Protein AF-A0A7R9ZQ98-F1 (afdb_monomer)

pLDDT: mean 91.91, std 7.39, range [58.75, 98.75]

InterPro domains:
  IPR002569 Peptide methionine sulphoxide reductase MsrA domain [PF01625] (1-122)
  IPR036509 Peptide methionine sulphoxide reductase MsrA superfamily [G3DSA:3.30.1060.10] (1-130)
  IPR036509 Peptide methionine sulphoxide reductase MsrA superfamily [SSF55068] (1-125)
  IPR050162 Methionine Sulfoxide Reductase A [PTHR42799] (1-124)

Structure (mmCIF, N/CA/C/O backbone):
data_AF-A0A7R9ZQ98-F1
#
_entry.id   AF-A0A7R9ZQ98-F1
#
loop_
_atom_site.group_PDB
_atom_site.id
_atom_site.type_symbol
_atom_site.label_atom_id
_atom_site.label_alt_id
_atom_site.label_comp_id
_atom_site.label_asym_id
_atom_site.label_entity_id
_atom_site.label_seq_id
_atom_site.pdbx_PDB_ins_code
_atom_site.Cartn_x
_atom_site.Cartn_y
_atom_site.Cartn_z
_atom_site.occupancy
_atom_site.B_iso_or_equiv
_atom_site.auth_seq_id
_atom_site.auth_comp_id
_atom_site.auth_asym_id
_atom_site.auth_atom_id
_atom_site.pdbx_PDB_model_num
ATOM 1 N N . THR A 1 1 ? 6.206 14.161 -17.512 1.00 85.94 1 THR A N 1
ATOM 2 C CA . THR A 1 1 ? 4.791 13.753 -17.605 1.00 85.94 1 THR A CA 1
ATOM 3 C C . THR A 1 1 ? 4.059 13.856 -16.265 1.00 85.94 1 THR A C 1
ATOM 5 O O . THR A 1 1 ? 2.845 13.915 -16.283 1.00 85.94 1 THR A O 1
ATOM 8 N N . GLY A 1 2 ? 4.747 13.909 -15.109 1.00 88.00 2 GLY A N 1
ATOM 9 C CA . GLY A 1 2 ? 4.092 14.036 -13.789 1.00 88.00 2 GLY A CA 1
ATOM 10 C C . GLY A 1 2 ? 3.587 12.711 -13.193 1.00 88.00 2 GLY A C 1
ATOM 11 O O . GLY A 1 2 ? 3.022 12.697 -12.100 1.00 88.00 2 GLY A O 1
ATOM 12 N N . HIS A 1 3 ? 3.823 11.592 -13.886 1.00 91.50 3 HIS A N 1
ATOM 13 C CA . HIS A 1 3 ? 3.439 10.255 -13.431 1.00 91.50 3 HIS A CA 1
ATOM 14 C C . HIS A 1 3 ? 4.252 9.821 -12.211 1.00 91.50 3 HIS A C 1
ATOM 16 O O . HIS A 1 3 ? 5.366 10.303 -12.004 1.00 91.50 3 HIS A O 1
ATOM 22 N N . THR A 1 4 ? 3.676 8.894 -11.449 1.00 94.06 4 THR A N 1
ATOM 23 C CA . THR A 1 4 ? 4.331 8.108 -10.397 1.00 94.06 4 THR A CA 1
ATOM 24 C C . THR A 1 4 ? 4.769 6.768 -10.974 1.00 94.06 4 THR A C 1
ATOM 26 O O . THR A 1 4 ? 4.001 6.145 -11.709 1.00 94.06 4 THR A O 1
ATOM 29 N N . GLU A 1 5 ? 5.962 6.293 -10.626 1.00 95.19 5 GLU A N 1
ATOM 30 C CA . GLU A 1 5 ? 6.320 4.887 -10.797 1.00 95.19 5 GLU A CA 1
ATOM 31 C C . GLU A 1 5 ? 5.446 4.044 -9.867 1.00 95.19 5 GLU A C 1
ATOM 33 O O . GLU A 1 5 ? 5.554 4.116 -8.646 1.00 95.19 5 GLU A O 1
ATOM 38 N N . GLY A 1 6 ? 4.529 3.276 -10.449 1.00 93.31 6 GLY A N 1
ATOM 39 C CA . GLY A 1 6 ? 3.604 2.437 -9.699 1.00 93.31 6 GLY A CA 1
ATOM 40 C C . GLY A 1 6 ? 3.861 0.951 -9.906 1.00 93.31 6 GLY A C 1
ATOM 41 O O . GLY A 1 6 ? 4.572 0.535 -10.822 1.00 93.31 6 GLY A O 1
ATOM 42 N N . VAL A 1 7 ? 3.189 0.139 -9.092 1.00 93.94 7 VAL A N 1
ATOM 43 C CA . VAL A 1 7 ? 3.022 -1.302 -9.310 1.00 93.94 7 VAL A CA 1
ATOM 44 C C . VAL A 1 7 ? 1.529 -1.595 -9.372 1.00 93.94 7 VAL A C 1
ATOM 46 O O . VAL A 1 7 ? 0.782 -1.244 -8.461 1.00 93.94 7 VAL A O 1
ATOM 49 N N . ARG A 1 8 ? 1.079 -2.259 -10.442 1.00 93.62 8 ARG A N 1
ATOM 50 C CA . ARG A 1 8 ? -0.307 -2.718 -10.550 1.00 93.62 8 ARG A CA 1
ATOM 51 C C . ARG A 1 8 ? -0.445 -4.091 -9.906 1.00 93.62 8 ARG A C 1
ATOM 53 O O . ARG A 1 8 ? 0.007 -5.085 -10.470 1.00 93.62 8 ARG A O 1
ATOM 60 N N . VAL A 1 9 ? -1.104 -4.139 -8.753 1.00 93.81 9 VAL A N 1
ATOM 61 C CA . VAL A 1 9 ? -1.367 -5.381 -8.018 1.00 93.81 9 VAL A CA 1
ATOM 62 C C . VAL A 1 9 ? -2.679 -5.997 -8.498 1.00 93.81 9 VAL A C 1
ATOM 64 O O . VAL A 1 9 ? -3.742 -5.391 -8.379 1.00 93.81 9 VAL A O 1
ATOM 67 N N . VAL A 1 10 ? -2.600 -7.210 -9.043 1.00 93.31 10 VAL A N 1
ATOM 68 C CA . VAL A 1 10 ? -3.760 -8.038 -9.401 1.00 93.31 10 VAL A CA 1
ATOM 69 C C . VAL A 1 10 ? -3.784 -9.216 -8.439 1.00 93.31 10 VAL A C 1
ATOM 71 O O . VAL A 1 10 ? -2.773 -9.898 -8.288 1.00 93.31 10 VAL A O 1
ATOM 74 N N . TYR A 1 11 ? -4.912 -9.436 -7.772 1.00 94.25 11 TYR A N 1
ATOM 75 C CA . TYR A 1 11 ? -5.028 -10.422 -6.702 1.00 94.25 11 TYR A CA 1
ATOM 76 C C . TYR A 1 11 ? -6.399 -11.102 -6.712 1.00 94.25 11 TYR A C 1
ATOM 78 O O . TYR A 1 11 ? -7.360 -10.588 -7.284 1.00 94.25 11 TYR A O 1
ATOM 86 N N . ASP A 1 12 ? -6.463 -12.271 -6.076 1.00 94.25 12 ASP A N 1
ATOM 87 C CA . ASP A 1 12 ? -7.692 -13.024 -5.836 1.00 94.25 12 ASP A CA 1
ATOM 88 C C . ASP A 1 12 ? -8.216 -12.683 -4.427 1.00 94.25 12 ASP A C 1
ATOM 90 O O . ASP A 1 12 ? -7.572 -13.067 -3.443 1.00 94.25 12 ASP A O 1
ATOM 94 N N . PRO A 1 13 ? -9.356 -11.977 -4.299 1.00 92.69 13 PRO A N 1
ATOM 95 C CA . PRO A 1 13 ? -9.883 -11.550 -3.004 1.00 92.69 13 PRO A CA 1
ATOM 96 C C . PRO A 1 13 ? -10.330 -12.715 -2.110 1.00 92.69 13 PRO A C 1
ATOM 98 O O . PRO A 1 13 ? -10.544 -12.503 -0.922 1.00 92.69 13 PRO A O 1
ATOM 101 N N . SER A 1 14 ? -10.458 -13.937 -2.644 1.00 91.31 14 SER A N 1
ATOM 102 C CA . SER A 1 14 ? -10.717 -15.135 -1.833 1.00 91.31 14 SER A CA 1
ATOM 103 C C . SER A 1 14 ? -9.471 -15.672 -1.117 1.00 91.31 14 SER A C 1
ATOM 105 O O . SER A 1 14 ? -9.595 -16.503 -0.221 1.00 91.31 14 SER A O 1
ATOM 107 N N . LYS A 1 15 ? -8.276 -15.208 -1.507 1.00 92.56 15 LYS A N 1
ATOM 108 C CA . LYS A 1 15 ? -6.982 -15.661 -0.966 1.00 92.56 15 LYS A CA 1
ATOM 109 C C . LYS A 1 15 ? -6.203 -14.567 -0.251 1.00 92.56 15 LYS A C 1
ATOM 111 O O . LYS A 1 15 ? -5.441 -14.875 0.657 1.00 92.56 15 LYS A O 1
ATOM 116 N N . VAL A 1 16 ? -6.329 -13.329 -0.725 1.00 95.31 16 VAL A N 1
ATOM 117 C CA . VAL A 1 16 ? -5.638 -12.159 -0.181 1.00 95.31 16 VAL A CA 1
ATOM 118 C C . VAL A 1 16 ? -6.648 -11.032 -0.051 1.00 95.31 16 VAL A C 1
ATOM 120 O O . VAL A 1 16 ? -7.215 -10.582 -1.048 1.00 95.31 16 VAL A O 1
ATOM 123 N N . ALA A 1 17 ? -6.864 -10.544 1.165 1.00 97.19 17 ALA A N 1
ATOM 124 C CA . ALA A 1 17 ? -7.754 -9.425 1.397 1.00 97.19 17 ALA A CA 1
ATOM 125 C C . ALA A 1 17 ? -7.096 -8.118 0.951 1.00 97.19 17 ALA A C 1
ATOM 127 O O . ALA A 1 17 ? -5.881 -7.930 1.027 1.00 97.19 17 ALA A O 1
ATOM 128 N N . PHE A 1 18 ? -7.918 -7.138 0.578 1.00 97.94 18 PHE A N 1
ATOM 129 C CA . PHE A 1 18 ? -7.422 -5.786 0.309 1.00 97.94 18 PHE A CA 1
ATOM 130 C C . PHE A 1 18 ? -6.663 -5.193 1.512 1.00 97.94 18 PHE A C 1
ATOM 132 O O . PHE A 1 18 ? -5.711 -4.439 1.346 1.00 97.94 18 PHE A O 1
ATOM 139 N N . THR A 1 19 ? -7.048 -5.562 2.732 1.00 98.19 19 THR A N 1
ATOM 140 C CA . THR A 1 19 ? -6.411 -5.108 3.974 1.00 98.19 19 THR A CA 1
ATOM 141 C C . THR A 1 19 ? -5.040 -5.741 4.216 1.00 98.19 19 THR A C 1
ATOM 143 O O . THR A 1 19 ? -4.172 -5.073 4.776 1.00 98.19 19 THR A O 1
ATOM 146 N N . ASP A 1 20 ? -4.793 -6.953 3.707 1.00 97.81 20 ASP A N 1
ATOM 147 C CA . ASP A 1 20 ? -3.451 -7.545 3.660 1.00 97.81 20 ASP A CA 1
ATOM 148 C C . ASP A 1 20 ? -2.532 -6.725 2.735 1.00 97.81 20 ASP A C 1
ATOM 150 O O . ASP A 1 20 ? -1.388 -6.429 3.080 1.00 97.81 20 ASP A O 1
ATOM 154 N N . ILE A 1 21 ? -3.054 -6.270 1.588 1.00 97.62 21 ILE A N 1
ATOM 155 C CA . ILE A 1 21 ? -2.321 -5.390 0.661 1.00 97.62 21 ILE A CA 1
ATOM 156 C C . ILE A 1 21 ? -2.021 -4.038 1.316 1.00 97.62 21 ILE A C 1
ATOM 158 O O . ILE A 1 21 ? -0.908 -3.534 1.177 1.00 97.62 21 ILE A O 1
ATOM 162 N N . LEU A 1 22 ? -2.976 -3.458 2.053 1.00 98.38 22 LEU A N 1
ATOM 163 C CA . LEU A 1 22 ? -2.754 -2.210 2.792 1.00 98.38 22 LEU A CA 1
ATOM 164 C C . LEU A 1 22 ? -1.645 -2.360 3.829 1.00 98.38 22 LEU A C 1
ATOM 166 O O . LEU A 1 22 ? -0.773 -1.498 3.907 1.00 98.38 22 LEU A O 1
ATOM 170 N N . ARG A 1 23 ? -1.644 -3.457 4.593 1.00 97.75 23 ARG A N 1
ATOM 171 C CA . ARG A 1 23 ? -0.573 -3.740 5.550 1.00 97.75 23 ARG A CA 1
ATOM 172 C C . ARG A 1 23 ? 0.783 -3.782 4.855 1.00 97.75 23 ARG A C 1
ATOM 174 O O . ARG A 1 23 ? 1.696 -3.077 5.268 1.00 97.75 23 ARG A O 1
ATOM 181 N N . TRP A 1 24 ? 0.895 -4.541 3.767 1.00 95.81 24 TRP A N 1
ATOM 182 C CA . TRP A 1 24 ? 2.143 -4.607 3.013 1.00 95.81 24 TRP A CA 1
ATOM 183 C C . TRP A 1 24 ? 2.571 -3.233 2.497 1.00 95.81 24 TRP A C 1
ATOM 185 O O . TRP A 1 24 ? 3.728 -2.856 2.652 1.00 95.81 24 TRP A O 1
ATOM 195 N N . PHE A 1 25 ? 1.642 -2.472 1.916 1.00 97.12 25 PHE A N 1
ATOM 196 C CA . PHE A 1 25 ? 1.907 -1.133 1.401 1.00 97.12 25 PHE A CA 1
ATOM 197 C C . PHE A 1 25 ? 2.475 -0.213 2.483 1.00 97.12 25 PHE A C 1
ATOM 199 O O . PHE A 1 25 ? 3.517 0.384 2.264 1.00 97.12 25 PHE A O 1
ATOM 206 N N . TRP A 1 26 ? 1.846 -0.116 3.655 1.00 97.19 26 TRP A N 1
ATOM 207 C CA . TRP A 1 26 ? 2.314 0.793 4.706 1.00 97.19 26 TRP A CA 1
ATOM 208 C C . TRP A 1 26 ? 3.667 0.385 5.301 1.00 97.19 26 TRP A C 1
ATOM 210 O O . TRP A 1 26 ? 4.485 1.250 5.618 1.00 97.19 26 TRP A O 1
ATOM 220 N N . 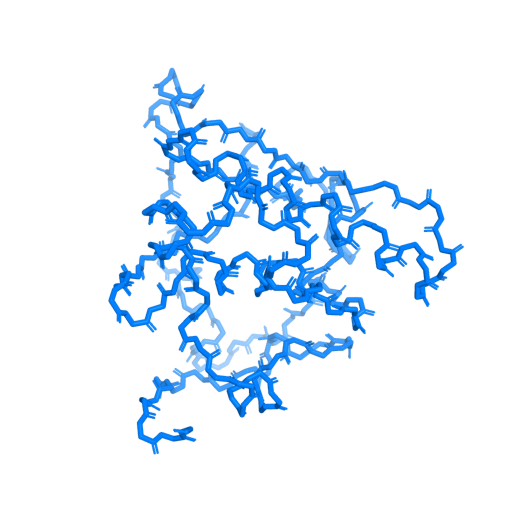GLU A 1 27 ? 3.913 -0.918 5.441 1.00 95.50 27 GLU A N 1
ATOM 221 C CA . GLU A 1 27 ? 5.131 -1.448 6.062 1.00 95.50 27 GLU A CA 1
ATOM 222 C C . GLU A 1 27 ? 6.335 -1.467 5.098 1.00 95.50 27 GLU A C 1
ATOM 224 O O . GLU A 1 27 ? 7.483 -1.465 5.546 1.00 95.50 27 GLU A O 1
ATOM 229 N N . ALA A 1 28 ? 6.103 -1.465 3.779 1.00 94.19 28 ALA A N 1
ATOM 230 C CA . ALA A 1 28 ? 7.144 -1.672 2.769 1.00 94.19 28 ALA A CA 1
ATOM 231 C C . ALA A 1 28 ? 7.994 -0.438 2.433 1.00 94.19 28 ALA A C 1
ATOM 233 O O . ALA A 1 28 ? 9.044 -0.606 1.806 1.00 94.19 28 ALA A O 1
ATOM 234 N N . HIS A 1 29 ? 7.598 0.776 2.828 1.00 94.25 29 HIS A N 1
ATOM 235 C CA . HIS A 1 29 ? 8.359 1.992 2.511 1.00 94.25 29 HIS A CA 1
ATOM 236 C C . HIS A 1 29 ? 8.300 3.093 3.584 1.00 94.25 29 HIS A C 1
ATOM 238 O O . HIS A 1 29 ? 7.741 2.883 4.661 1.00 94.25 29 HIS A O 1
ATOM 244 N N . ASP A 1 30 ? 8.901 4.266 3.323 1.00 94.25 30 ASP A N 1
ATOM 245 C CA . ASP A 1 30 ? 8.696 5.486 4.121 1.00 94.25 30 ASP A CA 1
ATOM 246 C C . ASP A 1 30 ? 7.558 6.342 3.523 1.00 94.25 30 ASP A C 1
ATOM 248 O O . ASP A 1 30 ? 7.797 7.161 2.624 1.00 94.25 30 ASP A O 1
ATOM 252 N N . PRO A 1 31 ? 6.314 6.241 4.026 1.00 95.75 31 PRO A N 1
ATOM 253 C CA . PRO A 1 31 ? 5.185 6.991 3.476 1.00 95.75 31 PRO A CA 1
ATOM 254 C C . PRO A 1 31 ? 5.214 8.497 3.807 1.00 95.75 31 PRO A C 1
ATOM 256 O O . PRO A 1 31 ? 4.324 9.236 3.371 1.00 95.75 31 PRO A O 1
ATOM 259 N N . THR A 1 32 ? 6.220 8.970 4.552 1.00 94.94 32 THR A N 1
ATOM 260 C CA . THR A 1 32 ? 6.409 10.377 4.950 1.00 94.94 32 THR A CA 1
ATOM 261 C C . THR A 1 32 ? 7.456 11.116 4.104 1.00 94.94 32 THR A C 1
ATOM 263 O O . THR A 1 32 ? 7.706 12.303 4.313 1.00 94.94 32 THR A O 1
ATOM 266 N N . SER A 1 33 ? 8.088 10.437 3.136 1.00 92.75 33 SER A N 1
ATOM 267 C CA . SER A 1 33 ? 9.204 10.989 2.346 1.00 92.75 33 SER A CA 1
ATOM 268 C C . SER A 1 33 ? 8.805 11.976 1.229 1.00 92.75 33 SER A C 1
ATOM 270 O O . SER A 1 33 ? 9.673 12.453 0.489 1.00 92.75 33 SER A O 1
ATOM 272 N N . GLY A 1 34 ? 7.525 12.353 1.123 1.00 93.12 34 GLY A N 1
ATOM 273 C CA . GLY A 1 34 ? 7.033 13.334 0.156 1.00 93.12 34 GLY A CA 1
ATOM 274 C C . GLY A 1 34 ? 7.235 12.883 -1.291 1.00 93.12 34 GLY A C 1
ATOM 275 O O . GLY A 1 34 ? 6.820 11.794 -1.682 1.00 93.12 34 GLY A O 1
ATOM 276 N N . MET A 1 35 ? 7.890 13.729 -2.090 1.00 94.25 35 MET A N 1
ATOM 277 C CA . MET A 1 35 ? 8.229 13.459 -3.495 1.00 94.25 35 MET A CA 1
ATOM 278 C C . MET A 1 35 ? 9.551 12.680 -3.606 1.00 94.25 35 MET A C 1
ATOM 280 O O . MET A 1 35 ? 10.513 13.144 -4.228 1.00 94.25 35 MET A O 1
ATOM 284 N N . GLY A 1 36 ? 9.639 11.537 -2.927 1.00 94.00 36 GLY A N 1
ATOM 285 C CA . GLY A 1 36 ? 10.842 10.712 -2.915 1.00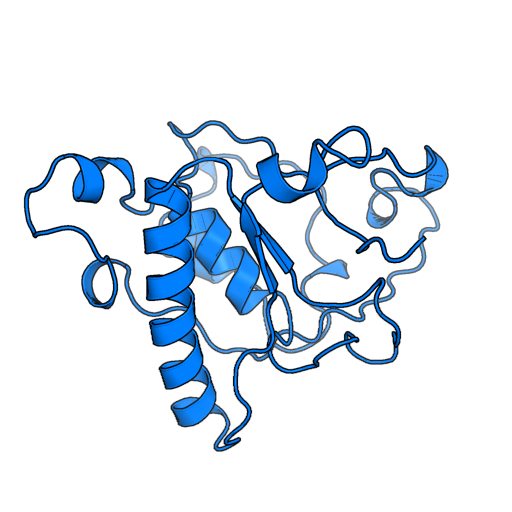 94.00 36 GLY A CA 1
ATOM 286 C C . GLY A 1 36 ? 10.744 9.459 -2.053 1.00 94.00 36 GLY A C 1
ATOM 287 O O . GLY A 1 36 ? 9.882 9.359 -1.182 1.00 94.00 36 GLY A O 1
ATOM 288 N N . GLN A 1 37 ? 11.687 8.545 -2.273 1.00 93.00 37 GLN A N 1
ATOM 289 C CA . GLN A 1 37 ? 11.948 7.357 -1.458 1.00 93.00 37 GLN A CA 1
ATOM 290 C C . GLN A 1 37 ? 13.464 7.154 -1.361 1.00 93.00 37 GLN A C 1
ATOM 292 O O . GLN A 1 37 ? 14.157 7.047 -2.372 1.00 93.00 37 GLN A O 1
ATOM 297 N N . GLY A 1 38 ? 14.016 7.164 -0.145 1.00 90.62 38 GLY A N 1
ATOM 298 C CA . GLY A 1 38 ? 15.463 7.054 0.059 1.00 90.62 38 GLY A CA 1
ATOM 299 C C . GLY A 1 38 ? 16.265 8.118 -0.709 1.00 90.62 38 GLY A C 1
ATOM 300 O O . GLY A 1 38 ? 16.110 9.322 -0.475 1.00 90.62 38 GLY A O 1
ATOM 301 N N . ASN A 1 39 ? 17.143 7.673 -1.612 1.00 91.81 39 ASN A N 1
ATOM 302 C CA . ASN A 1 39 ? 17.948 8.556 -2.466 1.00 91.81 39 ASN A CA 1
ATOM 303 C C . ASN A 1 39 ? 17.219 8.993 -3.746 1.00 91.81 39 ASN A C 1
ATOM 305 O O . ASN A 1 39 ? 17.688 9.905 -4.426 1.00 91.81 39 ASN A O 1
ATOM 309 N N . ASP A 1 40 ? 16.075 8.388 -4.060 1.00 93.00 40 ASP A N 1
ATOM 310 C CA . ASP A 1 40 ? 15.307 8.688 -5.261 1.00 93.00 40 ASP A CA 1
ATOM 311 C C . ASP A 1 40 ? 14.396 9.890 -4.984 1.00 93.00 40 ASP A C 1
ATOM 313 O O . ASP A 1 40 ? 13.599 9.892 -4.041 1.00 93.00 40 ASP A O 1
ATOM 317 N N . ARG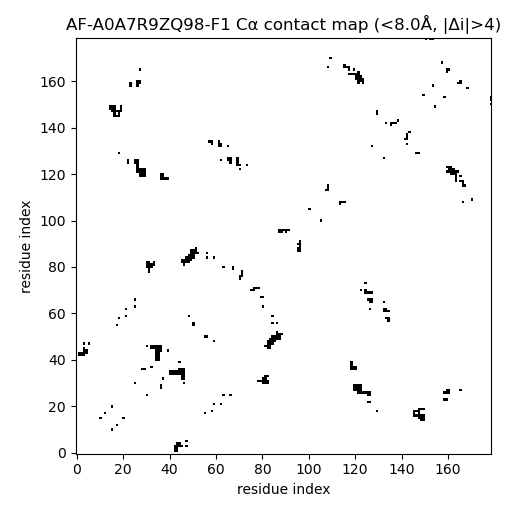 A 1 41 ? 14.546 10.958 -5.777 1.00 94.88 41 ARG A N 1
ATOM 318 C CA . ARG A 1 41 ? 13.853 12.243 -5.583 1.00 94.88 41 ARG A CA 1
ATOM 319 C C . ARG A 1 41 ? 13.163 12.693 -6.863 1.00 94.88 41 ARG A C 1
ATOM 321 O O . ARG A 1 41 ? 13.738 12.611 -7.946 1.00 94.88 41 ARG A O 1
ATOM 328 N N . GLY A 1 42 ? 11.935 13.179 -6.722 1.00 95.06 42 GLY A N 1
ATOM 329 C CA . GLY A 1 42 ? 11.087 13.618 -7.825 1.00 95.06 42 GLY A CA 1
ATOM 330 C C . GLY A 1 42 ? 9.654 13.109 -7.695 1.00 95.06 42 GLY A C 1
ATOM 331 O O . GLY A 1 42 ? 9.366 12.175 -6.947 1.00 95.06 42 GLY A O 1
ATOM 332 N N . THR A 1 43 ? 8.740 13.725 -8.446 1.00 93.81 43 THR A N 1
ATOM 333 C CA . THR A 1 43 ? 7.308 13.380 -8.432 1.00 93.81 43 THR A CA 1
ATOM 334 C C . THR A 1 43 ? 7.045 11.925 -8.806 1.00 93.81 43 THR A C 1
ATOM 336 O O . THR A 1 43 ? 6.037 11.368 -8.385 1.00 93.81 43 THR A O 1
ATOM 339 N N . GLN A 1 44 ? 7.943 11.308 -9.575 1.00 94.94 44 GLN A N 1
ATOM 340 C CA . GLN A 1 44 ? 7.857 9.909 -9.979 1.00 94.94 44 GLN A CA 1
ATOM 341 C C . GLN A 1 44 ? 8.068 8.916 -8.831 1.00 94.94 44 GLN A C 1
ATOM 343 O O . GLN A 1 44 ? 7.657 7.773 -8.954 1.00 94.94 44 GLN A O 1
ATOM 348 N N . TYR A 1 45 ? 8.621 9.354 -7.699 1.00 95.81 45 TYR A N 1
ATOM 349 C CA . TYR A 1 45 ? 8.895 8.502 -6.536 1.00 95.81 45 TYR A CA 1
ATOM 350 C C . TYR A 1 45 ? 8.024 8.851 -5.325 1.00 95.81 45 TYR A C 1
ATOM 352 O O . TYR A 1 45 ? 8.367 8.524 -4.190 1.00 95.81 45 TYR A O 1
ATOM 360 N N . ARG A 1 46 ? 6.919 9.574 -5.531 1.00 96.06 46 ARG A N 1
ATOM 361 C CA . ARG A 1 46 ? 5.980 9.856 -4.443 1.00 96.06 46 ARG A CA 1
ATOM 362 C C . ARG A 1 46 ? 5.274 8.577 -4.005 1.00 96.06 46 ARG A C 1
ATOM 364 O O . ARG A 1 46 ? 4.951 7.728 -4.829 1.00 96.06 46 ARG A O 1
ATOM 371 N N . SER A 1 47 ? 4.986 8.471 -2.713 1.00 96.88 47 SER A N 1
ATOM 372 C CA . SER A 1 47 ? 4.080 7.432 -2.226 1.00 96.88 47 SER A CA 1
ATOM 373 C C . SER A 1 47 ? 2.665 7.712 -2.742 1.00 96.88 47 SER A C 1
ATOM 375 O O . SER A 1 47 ? 2.167 8.827 -2.574 1.00 96.88 47 SER A O 1
ATOM 377 N N . GLY A 1 48 ? 2.013 6.718 -3.344 1.00 96.12 48 GLY A N 1
ATOM 378 C CA . GLY A 1 48 ? 0.661 6.854 -3.885 1.00 96.12 48 GLY A CA 1
ATOM 379 C C . GLY A 1 48 ? -0.135 5.555 -3.801 1.00 96.12 48 GLY A C 1
ATOM 380 O O . GLY A 1 48 ? 0.413 4.474 -4.014 1.00 96.12 48 GLY A O 1
ATOM 381 N N . PHE A 1 49 ? -1.428 5.668 -3.499 1.00 97.25 49 PHE A N 1
ATOM 382 C CA . PHE A 1 49 ? -2.387 4.568 -3.502 1.00 97.25 49 PHE A CA 1
ATOM 383 C C . PHE A 1 49 ? -3.663 5.000 -4.231 1.00 97.25 49 PHE A C 1
ATOM 385 O O . PHE A 1 49 ? -4.394 5.880 -3.775 1.00 97.25 49 PHE A O 1
ATOM 392 N N . TYR A 1 50 ? -3.946 4.352 -5.359 1.00 96.12 50 TYR A N 1
ATOM 393 C CA . TYR A 1 50 ? -5.039 4.726 -6.254 1.00 96.12 50 TYR A CA 1
ATOM 394 C C . TYR A 1 50 ? -6.185 3.718 -6.164 1.00 96.12 50 TYR A C 1
ATOM 396 O O . TYR A 1 50 ? -5.975 2.524 -6.383 1.00 96.12 50 TYR A O 1
ATOM 404 N N . HIS A 1 51 ? -7.386 4.181 -5.818 1.00 95.62 51 HIS A N 1
ATOM 405 C CA . HIS A 1 51 ? -8.526 3.311 -5.508 1.00 95.62 51 HIS A CA 1
ATOM 406 C C . HIS A 1 51 ? -9.591 3.305 -6.606 1.00 95.62 51 HIS A C 1
ATOM 408 O O . HIS A 1 51 ? -9.758 4.275 -7.334 1.00 95.62 51 HIS A O 1
ATOM 414 N N . PHE A 1 52 ? -10.353 2.216 -6.696 1.00 94.88 52 PHE A N 1
ATOM 415 C CA . PHE A 1 52 ? -11.374 2.021 -7.735 1.00 94.88 52 PHE A CA 1
ATOM 416 C C . PHE A 1 52 ? -12.808 2.225 -7.237 1.00 94.88 52 PHE A C 1
ATOM 418 O O . PHE A 1 52 ? -13.738 2.294 -8.036 1.00 94.88 52 PHE A O 1
ATOM 425 N N . ASN A 1 53 ? -13.017 2.276 -5.921 1.00 96.31 53 ASN A N 1
ATOM 426 C CA . ASN A 1 53 ? -14.332 2.481 -5.320 1.00 96.31 53 ASN A CA 1
ATOM 427 C C . ASN A 1 53 ? -14.218 3.133 -3.932 1.00 96.31 53 ASN A C 1
ATOM 429 O O . ASN A 1 53 ? -13.119 3.308 -3.399 1.00 96.31 53 ASN A O 1
ATOM 433 N N . SER A 1 54 ? -15.365 3.493 -3.355 1.00 97.56 54 SER A N 1
ATOM 434 C CA . SER A 1 54 ? -15.456 4.177 -2.060 1.00 97.56 54 SER A CA 1
ATOM 435 C C . SER A 1 54 ? -15.192 3.269 -0.852 1.00 97.56 54 SER A C 1
ATOM 437 O O . SER A 1 54 ? -14.833 3.760 0.217 1.00 97.56 54 SER A O 1
ATOM 439 N N . GLU A 1 55 ? -15.345 1.946 -0.986 1.00 97.75 55 GLU A N 1
ATOM 440 C CA . GLU A 1 55 ? -14.992 0.994 0.077 1.00 97.75 55 GLU A CA 1
ATOM 441 C C . GLU A 1 55 ? -13.476 0.991 0.301 1.00 97.75 55 GLU A C 1
ATOM 443 O O . GLU A 1 55 ? -13.008 1.116 1.434 1.00 97.75 55 GLU A O 1
ATOM 448 N N . GLN A 1 56 ? -12.709 0.924 -0.792 1.00 97.88 56 GLN A N 1
ATOM 449 C CA . GLN A 1 56 ? -11.251 1.010 -0.769 1.00 97.88 56 GLN A CA 1
ATOM 450 C C . GLN A 1 56 ? -10.779 2.351 -0.218 1.00 97.88 56 GLN A C 1
ATOM 452 O O . GLN A 1 56 ? -9.904 2.367 0.641 1.00 97.88 56 GLN A O 1
ATOM 457 N N . GLU A 1 57 ? -11.382 3.460 -0.653 1.00 98.44 57 GLU A N 1
ATOM 458 C CA . GLU A 1 57 ? -11.057 4.796 -0.143 1.00 98.44 57 GLU A CA 1
ATOM 459 C C . GLU A 1 57 ? -11.146 4.854 1.388 1.00 98.44 57 GLU A C 1
ATOM 461 O O . GLU A 1 57 ? -10.181 5.231 2.055 1.00 98.44 57 GLU A O 1
ATOM 466 N N . LYS A 1 58 ? -12.270 4.404 1.962 1.00 98.62 58 LYS A N 1
ATOM 467 C CA . LYS A 1 58 ? -12.477 4.383 3.418 1.00 98.62 58 LYS A CA 1
ATOM 468 C C . LYS A 1 58 ? -11.418 3.548 4.136 1.00 98.62 58 LYS A C 1
ATOM 470 O O . LYS A 1 58 ? -10.903 3.979 5.165 1.00 98.62 58 LYS A O 1
ATOM 475 N N . LEU A 1 59 ? -11.076 2.376 3.601 1.00 98.75 59 LEU A N 1
ATOM 476 C CA . LEU A 1 59 ? -10.051 1.499 4.177 1.00 98.75 59 LEU A CA 1
ATOM 477 C C . LEU A 1 59 ? -8.646 2.109 4.093 1.00 98.75 59 LEU A C 1
ATOM 479 O O . LEU A 1 59 ? -7.895 2.034 5.067 1.00 98.75 59 LEU A O 1
ATOM 483 N N . ILE A 1 60 ? -8.285 2.737 2.970 1.00 98.75 60 ILE A N 1
ATOM 484 C CA . ILE A 1 60 ? -6.985 3.405 2.806 1.00 98.75 60 ILE A CA 1
ATOM 485 C C . ILE A 1 60 ? -6.875 4.566 3.797 1.00 98.75 60 ILE A C 1
ATOM 487 O O . ILE A 1 60 ? -5.874 4.675 4.498 1.00 98.75 60 ILE A O 1
ATOM 491 N N . GLN A 1 61 ? -7.911 5.401 3.916 1.00 98.75 61 GLN A N 1
ATOM 492 C CA .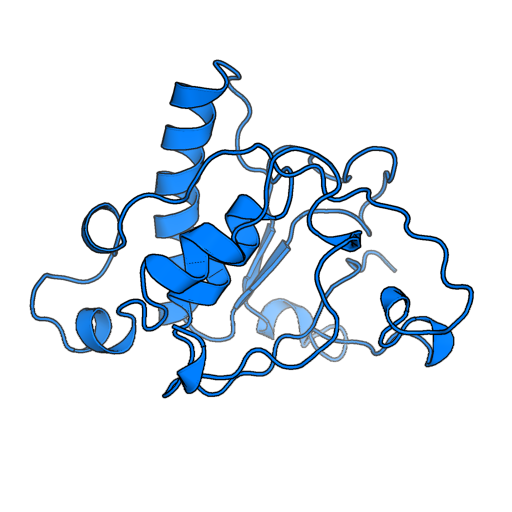 GLN A 1 61 ? -7.907 6.533 4.847 1.00 98.75 61 GLN A CA 1
ATOM 493 C C . GLN A 1 61 ? -7.824 6.075 6.309 1.00 98.75 61 GLN A C 1
ATOM 495 O O . GLN A 1 61 ? -7.032 6.615 7.082 1.00 98.75 61 GLN A O 1
ATOM 500 N N . ALA A 1 62 ? -8.595 5.055 6.691 1.00 98.75 62 ALA A N 1
ATOM 501 C CA . ALA A 1 62 ? -8.589 4.536 8.055 1.00 98.75 62 ALA A CA 1
ATOM 502 C C . ALA A 1 62 ? -7.250 3.868 8.420 1.00 98.75 62 ALA A C 1
ATOM 504 O O . ALA A 1 62 ? -6.677 4.159 9.471 1.00 98.75 62 ALA A O 1
ATOM 505 N N . SER A 1 63 ? -6.701 3.038 7.526 1.00 98.75 63 SER A N 1
ATOM 506 C CA . SER A 1 63 ? -5.389 2.408 7.731 1.00 98.75 63 SER A CA 1
ATOM 507 C C . SER A 1 63 ? -4.245 3.424 7.729 1.00 98.75 63 SER A C 1
ATOM 509 O O . SER A 1 63 ? -3.347 3.303 8.558 1.00 98.75 63 SER A O 1
ATOM 511 N N . LYS A 1 64 ? -4.306 4.476 6.897 1.00 98.62 64 LYS A N 1
ATOM 512 C CA . LYS A 1 64 ? -3.365 5.608 6.940 1.00 98.62 64 LYS A CA 1
ATOM 513 C C . LYS A 1 64 ? -3.336 6.237 8.331 1.00 98.62 64 LYS A C 1
ATOM 515 O O . LYS A 1 64 ? -2.263 6.396 8.901 1.00 98.62 64 LYS A O 1
ATOM 520 N N . GLN A 1 65 ? -4.501 6.589 8.878 1.00 98.38 65 GLN A N 1
ATOM 521 C CA . GLN A 1 65 ? -4.597 7.219 10.200 1.00 98.38 65 GLN A CA 1
ATOM 522 C C . GLN A 1 65 ? -4.076 6.305 11.314 1.00 98.38 65 GLN A C 1
ATOM 524 O O . GLN A 1 65 ? -3.428 6.775 12.248 1.00 98.38 65 GLN A O 1
ATOM 529 N N . ALA A 1 66 ? -4.354 5.003 11.228 1.00 98.44 66 ALA A N 1
ATOM 530 C CA . ALA A 1 66 ? -3.861 4.024 12.191 1.00 98.44 66 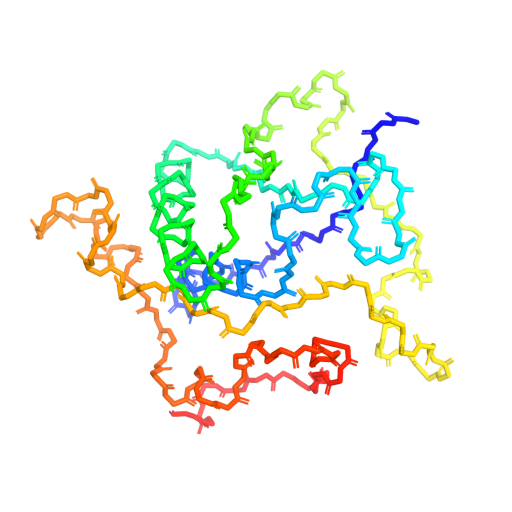ALA A CA 1
ATOM 531 C C . ALA A 1 66 ? -2.337 3.865 12.117 1.00 98.44 66 ALA A C 1
ATOM 533 O O . ALA A 1 66 ? -1.661 3.929 13.142 1.00 98.44 66 ALA A O 1
ATOM 534 N N . TYR A 1 67 ? -1.790 3.726 10.907 1.00 98.06 67 TYR A N 1
ATOM 535 C CA . TYR A 1 67 ? -0.352 3.597 10.697 1.00 98.06 67 TYR A CA 1
ATOM 536 C C . TYR A 1 67 ? 0.408 4.864 11.090 1.00 98.06 67 TYR A C 1
ATOM 538 O O . TYR A 1 67 ? 1.468 4.774 11.697 1.00 98.06 67 TYR A O 1
ATOM 546 N N . GLU A 1 68 ? -0.134 6.050 10.798 1.00 97.56 68 GLU A N 1
ATOM 547 C CA . GLU A 1 68 ? 0.480 7.329 11.171 1.00 97.56 68 GLU A CA 1
ATOM 548 C C . GLU A 1 68 ? 0.665 7.452 12.688 1.00 97.56 68 GLU A C 1
ATOM 550 O O . GLU A 1 68 ? 1.736 7.855 13.143 1.00 97.56 68 GLU A O 1
ATOM 555 N N . LYS A 1 69 ? -0.336 7.032 13.474 1.00 96.75 69 LYS A N 1
ATOM 556 C CA . LYS A 1 69 ? -0.247 7.007 14.942 1.00 96.75 69 LYS A CA 1
ATOM 557 C C . LYS A 1 69 ? 0.851 6.065 15.433 1.00 96.75 69 LYS A C 1
ATOM 559 O O . LYS A 1 69 ? 1.653 6.464 16.275 1.00 96.75 69 LYS A O 1
ATOM 564 N N . GLU A 1 70 ? 0.921 4.844 14.900 1.00 96.50 70 GLU A N 1
ATOM 565 C CA . GLU A 1 70 ? 1.986 3.899 15.263 1.00 96.50 70 GLU A CA 1
ATOM 566 C C . GLU A 1 70 ? 3.365 4.400 14.845 1.00 96.50 70 GLU A C 1
ATOM 568 O O . GLU A 1 70 ? 4.327 4.295 15.605 1.00 96.50 70 GLU A O 1
ATOM 573 N N . LEU A 1 71 ? 3.472 4.991 13.656 1.00 95.19 71 LEU A N 1
ATOM 574 C CA . LEU A 1 71 ? 4.724 5.531 13.150 1.00 95.19 71 LEU A CA 1
ATOM 575 C C . LEU A 1 71 ? 5.245 6.636 14.071 1.00 95.19 71 LEU A C 1
ATOM 577 O O . LEU A 1 71 ? 6.413 6.601 14.465 1.00 95.19 71 LEU A O 1
ATOM 581 N N . GLN A 1 72 ? 4.382 7.571 14.469 1.00 95.19 72 GLN A N 1
ATOM 582 C CA . GLN A 1 72 ? 4.720 8.630 15.423 1.00 95.19 72 GLN A CA 1
ATOM 583 C C . GLN A 1 72 ? 5.117 8.049 16.784 1.00 95.19 72 GLN A C 1
ATOM 585 O O . GLN A 1 72 ? 6.175 8.391 17.311 1.00 95.19 72 GLN A O 1
ATOM 590 N N . ALA A 1 73 ? 4.329 7.114 17.323 1.00 94.81 73 ALA A N 1
ATOM 591 C CA . ALA A 1 73 ? 4.593 6.491 18.618 1.00 94.81 73 ALA A CA 1
ATOM 592 C C . ALA A 1 73 ? 5.915 5.703 18.656 1.00 94.81 73 ALA A C 1
ATOM 594 O O . ALA A 1 73 ? 6.615 5.718 19.668 1.00 94.81 73 ALA A O 1
ATOM 595 N N . LYS A 1 74 ? 6.276 5.009 17.570 1.00 91.75 74 LYS A N 1
ATOM 596 C CA . LYS A 1 74 ? 7.471 4.149 17.506 1.00 91.75 74 LYS A CA 1
ATOM 597 C C . LYS A 1 74 ? 8.740 4.891 17.104 1.00 91.75 74 LYS A C 1
ATOM 599 O O . LYS A 1 74 ? 9.822 4.499 17.535 1.00 91.75 74 LYS A O 1
ATOM 604 N N . THR A 1 75 ? 8.635 5.919 16.262 1.00 87.25 75 THR A N 1
ATOM 605 C CA . THR A 1 75 ? 9.807 6.649 15.746 1.00 87.25 75 THR A CA 1
ATOM 606 C C . THR A 1 75 ? 10.080 7.954 16.487 1.00 87.25 75 THR A C 1
ATOM 608 O O . THR A 1 75 ? 11.198 8.457 16.412 1.00 87.25 75 THR A O 1
ATOM 611 N N . GLY A 1 76 ? 9.081 8.515 17.179 1.00 85.12 76 GLY A N 1
ATOM 612 C CA . GLY A 1 76 ? 9.159 9.845 1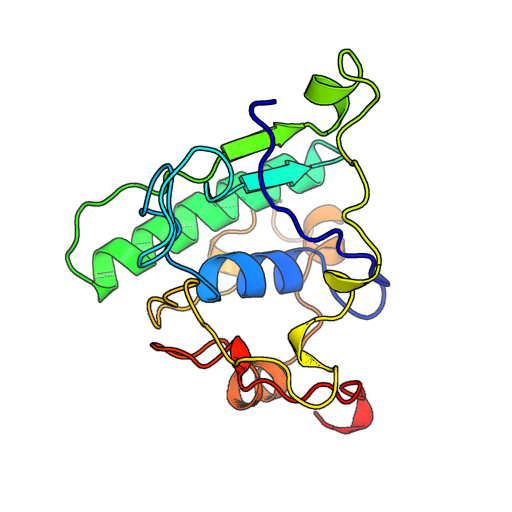7.788 1.00 85.12 76 GLY A CA 1
ATOM 613 C C . GLY A 1 76 ? 9.231 10.992 16.772 1.00 85.12 76 GLY A C 1
ATOM 614 O O . GLY A 1 76 ? 9.447 12.136 17.161 1.00 85.12 76 GLY A O 1
ATOM 615 N N . LEU A 1 77 ? 9.088 10.705 15.473 1.00 77.81 77 LEU A N 1
ATOM 616 C CA . LEU A 1 77 ? 9.111 11.704 14.410 1.00 77.81 77 LEU A CA 1
ATOM 617 C C . LEU A 1 77 ? 7.688 12.189 14.131 1.00 77.81 77 LEU A C 1
ATOM 619 O O . LEU A 1 77 ? 6.837 11.418 13.695 1.00 77.81 77 LEU A O 1
ATOM 623 N N . GLU A 1 78 ? 7.451 13.489 14.284 1.00 83.81 78 GLU A N 1
ATOM 624 C CA . GLU A 1 78 ? 6.177 14.144 13.949 1.00 83.81 78 GLU A CA 1
ATOM 625 C C . GLU A 1 78 ? 6.043 14.404 12.434 1.00 83.81 78 GLU A C 1
ATOM 627 O O . GLU A 1 78 ? 5.675 15.491 11.988 1.00 83.81 78 GLU A O 1
ATOM 632 N N . ARG A 1 79 ? 6.392 13.414 11.603 1.00 87.31 79 ARG A N 1
ATOM 633 C CA . ARG A 1 79 ? 6.226 13.501 10.146 1.00 87.31 79 ARG A CA 1
ATOM 634 C C . ARG A 1 79 ? 4.880 12.908 9.750 1.00 87.31 79 ARG A C 1
ATOM 636 O O . ARG A 1 79 ? 4.619 11.737 10.011 1.00 87.31 79 ARG A O 1
ATOM 643 N N . ALA A 1 80 ? 4.048 13.713 9.095 1.00 94.88 80 ALA A N 1
ATOM 644 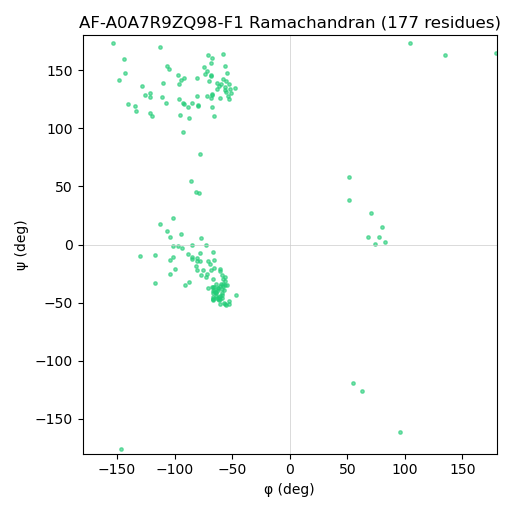C CA . ALA A 1 80 ? 2.786 13.245 8.537 1.00 94.88 80 ALA A CA 1
ATOM 645 C C . ALA A 1 80 ? 3.015 12.357 7.304 1.00 94.88 80 ALA A C 1
ATOM 647 O O . ALA A 1 80 ? 3.955 12.556 6.527 1.00 94.88 80 ALA A O 1
ATOM 648 N N . ILE A 1 81 ? 2.121 11.398 7.092 1.00 97.44 81 ILE A N 1
ATOM 649 C CA . ILE A 1 81 ? 2.058 10.583 5.888 1.00 97.44 81 ILE A CA 1
ATOM 650 C C . ILE A 1 81 ? 1.644 11.462 4.708 1.00 97.44 81 ILE A C 1
ATOM 652 O O . ILE A 1 81 ? 0.523 11.972 4.627 1.00 97.44 81 ILE A O 1
ATOM 656 N N . THR A 1 82 ? 2.547 11.548 3.737 1.00 97.12 82 THR A N 1
ATOM 657 C CA . THR A 1 82 ? 2.414 12.329 2.498 1.00 97.12 82 THR A CA 1
ATOM 658 C C . THR A 1 82 ? 1.871 11.520 1.318 1.00 97.12 82 THR A C 1
ATOM 660 O O . THR A 1 82 ? 1.913 11.986 0.186 1.00 97.12 82 THR A O 1
ATOM 663 N N . THR A 1 83 ? 1.408 10.292 1.565 1.00 97.88 83 THR A N 1
ATOM 664 C CA . THR A 1 83 ? 0.892 9.402 0.514 1.00 97.88 83 THR A CA 1
ATOM 665 C C . THR A 1 83 ? -0.306 10.027 -0.196 1.00 97.88 83 THR A C 1
ATOM 667 O O . THR A 1 83 ? -1.289 10.391 0.453 1.00 97.88 83 THR A O 1
ATOM 670 N N . GLU A 1 84 ? -0.223 10.117 -1.522 1.00 96.94 84 GLU A N 1
ATOM 671 C CA . GLU A 1 84 ? -1.326 10.513 -2.398 1.00 96.94 84 GLU A CA 1
ATOM 672 C C . GLU A 1 84 ? -2.405 9.426 -2.383 1.00 96.94 84 GLU A C 1
ATOM 674 O O . GLU A 1 84 ? -2.116 8.257 -2.630 1.00 96.94 84 GLU A O 1
ATOM 679 N N . ILE A 1 85 ? -3.645 9.806 -2.082 1.00 97.50 85 ILE A N 1
ATOM 680 C CA . ILE A 1 85 ? -4.812 8.924 -2.152 1.00 97.50 85 ILE A CA 1
ATOM 681 C C . ILE A 1 85 ? -5.782 9.583 -3.121 1.00 97.50 85 ILE A C 1
ATOM 683 O O . ILE A 1 85 ? -6.282 10.667 -2.827 1.00 97.50 85 ILE A O 1
ATOM 687 N N . ALA A 1 86 ? -6.003 8.955 -4.271 1.00 96.12 86 ALA A N 1
ATOM 688 C CA . ALA A 1 86 ? -6.861 9.493 -5.321 1.00 96.12 86 ALA A CA 1
ATOM 689 C C . ALA A 1 86 ? -7.656 8.372 -6.010 1.00 96.12 86 ALA A C 1
ATOM 691 O O . ALA A 1 86 ? -7.147 7.248 -6.133 1.00 96.12 86 ALA A O 1
ATOM 692 N N . PRO A 1 87 ? -8.886 8.642 -6.474 1.00 96.31 87 PRO A N 1
ATOM 693 C CA . PRO A 1 87 ? -9.642 7.678 -7.253 1.00 96.31 87 PRO A CA 1
ATOM 694 C C . PRO A 1 87 ? -8.988 7.480 -8.623 1.00 96.31 87 PRO A C 1
ATOM 696 O O . PRO A 1 87 ? -8.482 8.413 -9.245 1.00 96.31 87 PRO A O 1
ATOM 699 N N . SER A 1 88 ? -9.036 6.256 -9.143 1.00 93.81 88 SER A N 1
ATOM 700 C CA . SER A 1 88 ? -8.487 5.924 -10.460 1.00 93.81 88 SER A CA 1
ATOM 701 C C . SER A 1 88 ? -9.114 6.756 -11.584 1.00 93.81 88 SER A C 1
ATOM 703 O O . SER A 1 88 ? -8.448 7.027 -12.579 1.00 93.81 88 SER A O 1
ATOM 705 N N . THR A 1 89 ? -10.372 7.173 -11.410 1.00 94.69 89 THR A N 1
ATOM 706 C CA . THR A 1 89 ? -11.144 7.966 -12.376 1.00 94.69 89 THR A CA 1
ATOM 707 C C . THR A 1 89 ? -10.632 9.395 -12.548 1.00 94.69 89 THR A C 1
ATOM 709 O O . THR A 1 89 ? -10.848 9.987 -13.602 1.00 94.69 89 THR A O 1
ATOM 712 N N . ASP A 1 90 ? -9.894 9.954 -11.579 1.00 94.19 90 ASP A N 1
ATOM 713 C CA . ASP A 1 90 ? -9.287 11.292 -11.724 1.00 94.19 90 ASP A CA 1
ATOM 714 C C . ASP A 1 90 ? -8.298 11.351 -12.901 1.00 94.19 90 ASP A C 1
ATOM 716 O O . ASP A 1 90 ? -8.015 12.424 -13.452 1.00 94.19 90 ASP A O 1
ATOM 720 N N . TYR A 1 91 ? -7.803 10.182 -13.318 1.00 90.94 91 TYR A N 1
ATOM 721 C CA . TYR A 1 91 ? -6.841 10.026 -14.397 1.00 90.94 91 TYR A CA 1
ATOM 722 C C . TYR A 1 91 ? -7.470 9.678 -15.751 1.00 90.94 91 TYR A C 1
ATOM 724 O O . TYR A 1 91 ? -6.748 9.610 -16.746 1.00 90.94 91 TYR A O 1
ATOM 732 N N . ASP A 1 92 ? -8.793 9.518 -15.843 1.00 91.31 92 ASP A N 1
ATOM 733 C CA . ASP A 1 92 ? -9.471 9.169 -17.102 1.00 91.31 92 ASP A CA 1
ATOM 734 C C . ASP A 1 92 ? -9.242 10.232 -18.188 1.00 91.31 92 ASP A C 1
ATOM 736 O O . ASP A 1 92 ? -9.006 9.906 -19.352 1.00 91.31 92 ASP A O 1
ATOM 740 N N . GLN A 1 93 ? -9.185 11.509 -17.796 1.00 89.06 93 GLN A N 1
ATOM 741 C CA . GLN A 1 93 ? -8.839 12.627 -18.686 1.00 89.06 93 GLN A CA 1
ATOM 742 C C . GLN A 1 93 ? -7.431 12.516 -19.298 1.00 89.06 93 GLN A C 1
ATOM 744 O O . GLN A 1 93 ? -7.160 13.100 -20.345 1.00 89.06 93 GLN A O 1
ATOM 749 N N . TYR A 1 94 ? -6.540 11.754 -18.659 1.00 86.75 94 TYR A N 1
ATOM 750 C CA . TYR A 1 94 ? -5.180 11.487 -19.116 1.00 86.75 94 TYR A CA 1
ATOM 751 C C . TYR A 1 94 ? -5.060 10.110 -19.769 1.00 86.75 94 TYR A C 1
ATOM 753 O O . TYR A 1 94 ? -3.964 9.569 -19.792 1.00 86.75 94 TYR A O 1
ATOM 761 N N . GLY A 1 95 ? -6.147 9.513 -20.269 1.00 87.12 95 GLY A N 1
ATOM 762 C CA . GLY A 1 95 ? -6.122 8.178 -20.881 1.00 87.12 95 GLY A CA 1
ATOM 763 C C . GLY A 1 95 ? -6.132 7.023 -19.873 1.00 87.12 95 GLY A C 1
ATOM 764 O O . GLY A 1 95 ? -5.857 5.885 -20.253 1.00 87.12 95 GLY A O 1
ATOM 765 N N . GLY A 1 96 ? -6.463 7.308 -18.610 1.00 87.50 96 GLY A N 1
ATOM 766 C CA . GLY A 1 96 ? -6.557 6.347 -17.516 1.00 87.50 96 GLY A CA 1
ATOM 767 C C . GLY A 1 96 ? -5.376 6.409 -16.547 1.00 87.50 96 GLY A C 1
ATOM 768 O O . GLY A 1 96 ? -4.379 7.098 -16.757 1.00 87.50 96 GLY A O 1
ATOM 769 N N . LEU A 1 97 ? -5.491 5.649 -15.458 1.00 89.19 97 LEU A N 1
ATOM 770 C CA . LEU A 1 97 ? -4.505 5.623 -14.374 1.00 89.19 97 LEU A CA 1
ATOM 771 C C . LEU A 1 97 ? -3.143 5.030 -14.783 1.00 89.19 97 LEU A C 1
ATOM 773 O O . LEU A 1 97 ? -2.120 5.359 -14.184 1.00 89.19 97 LEU A O 1
ATOM 777 N N . TRP A 1 98 ? -3.116 4.107 -15.750 1.00 93.19 98 TRP A N 1
ATOM 778 C CA . TRP A 1 98 ? -1.990 3.187 -15.912 1.00 93.19 98 TRP A CA 1
ATOM 779 C C . TRP A 1 98 ? -1.378 3.186 -17.309 1.00 93.19 98 TRP A C 1
ATOM 781 O O . TRP A 1 98 ? -2.051 2.914 -18.300 1.00 93.19 98 TRP A O 1
ATOM 791 N N . TYR A 1 99 ? -0.057 3.356 -17.343 1.00 93.69 99 TYR A N 1
ATOM 792 C CA . TYR A 1 99 ? 0.786 3.205 -18.521 1.00 93.69 99 TYR A CA 1
ATOM 793 C C . TYR A 1 99 ? 1.841 2.141 -18.237 1.00 93.69 99 TYR A C 1
ATOM 795 O O . TYR A 1 99 ? 2.502 2.176 -17.200 1.00 93.69 99 TYR A O 1
ATOM 803 N N . PHE A 1 100 ? 1.999 1.175 -19.140 1.00 95.00 100 PHE A N 1
ATOM 804 C CA . PHE A 1 100 ? 3.016 0.143 -18.966 1.00 95.00 100 PHE A CA 1
ATOM 805 C C . PHE A 1 100 ? 4.415 0.720 -19.177 1.00 95.00 100 PHE A C 1
ATOM 807 O O . PHE A 1 100 ? 4.692 1.308 -20.220 1.00 95.00 100 PHE A O 1
ATOM 814 N N . ALA A 1 101 ? 5.299 0.483 -18.208 1.00 96.31 101 ALA A N 1
ATOM 815 C CA . ALA A 1 101 ? 6.735 0.632 -18.405 1.00 96.31 101 ALA A CA 1
ATOM 816 C C . ALA A 1 101 ? 7.263 -0.426 -19.388 1.00 96.31 101 ALA A C 1
ATOM 818 O O . ALA A 1 101 ? 6.648 -1.483 -19.588 1.00 96.31 101 ALA A O 1
ATOM 819 N N . GLU A 1 102 ? 8.434 -0.167 -19.956 1.00 96.50 102 GLU A N 1
ATOM 820 C CA . GLU A 1 102 ? 9.117 -1.041 -20.901 1.00 96.50 102 GLU A CA 1
ATOM 821 C C . GLU A 1 102 ? 9.354 -2.448 -20.329 1.00 96.50 102 GLU A C 1
ATOM 823 O O . GLU A 1 102 ? 9.518 -2.655 -19.124 1.00 96.50 102 GLU A O 1
ATOM 828 N N . ALA A 1 103 ? 9.446 -3.446 -21.213 1.00 95.50 103 ALA A N 1
ATOM 829 C CA . ALA A 1 103 ? 9.606 -4.850 -20.826 1.00 95.50 103 ALA A CA 1
ATOM 830 C C . ALA A 1 103 ? 10.835 -5.114 -19.933 1.00 95.50 103 ALA A C 1
ATOM 832 O O . ALA A 1 103 ? 10.832 -6.044 -19.122 1.00 95.50 103 ALA A O 1
ATOM 833 N N . TYR A 1 104 ? 11.892 -4.303 -20.041 1.00 93.56 104 TYR A N 1
ATOM 834 C CA . TYR A 1 104 ? 13.076 -4.469 -19.202 1.00 93.56 104 TYR A CA 1
ATOM 835 C C . TYR A 1 104 ? 12.833 -4.067 -17.733 1.00 93.56 104 TYR A C 1
ATOM 837 O O . TYR A 1 104 ? 13.453 -4.671 -16.858 1.00 93.56 104 TYR A O 1
ATOM 845 N N . HIS A 1 105 ? 11.877 -3.177 -17.442 1.00 94.38 105 HIS A N 1
ATOM 846 C CA . HIS A 1 105 ? 11.455 -2.833 -16.076 1.00 94.38 105 HIS A CA 1
ATOM 847 C C . HIS A 1 105 ? 10.544 -3.892 -15.439 1.00 94.38 105 HIS A C 1
ATOM 849 O O . HIS A 1 105 ? 10.514 -4.043 -14.218 1.00 94.38 105 HIS A O 1
ATOM 855 N N . GLN A 1 106 ? 9.822 -4.665 -16.250 1.00 93.81 106 GLN A N 1
ATOM 856 C CA . GLN A 1 106 ? 8.917 -5.698 -15.746 1.00 93.81 106 GLN A CA 1
ATOM 857 C C . GLN A 1 106 ? 9.702 -6.826 -15.075 1.00 93.81 106 GLN A C 1
ATOM 859 O O . GLN A 1 106 ? 10.625 -7.368 -15.683 1.00 93.81 106 GLN A O 1
ATOM 864 N N . GLN A 1 107 ? 9.329 -7.184 -13.842 1.00 91.00 107 GLN A N 1
ATOM 865 C CA . GLN A 1 107 ? 10.006 -8.213 -13.037 1.00 91.00 107 GLN A CA 1
ATOM 866 C C . GLN A 1 107 ? 11.525 -7.979 -12.936 1.00 91.00 107 GLN A C 1
ATOM 868 O O . GLN A 1 107 ? 12.318 -8.911 -13.012 1.00 91.00 107 GLN A O 1
ATOM 873 N N . TYR A 1 108 ? 11.950 -6.717 -12.825 1.00 92.00 108 TYR A N 1
ATOM 874 C CA . TYR A 1 108 ? 13.365 -6.353 -12.905 1.00 92.00 108 TYR A CA 1
ATOM 875 C C . TYR A 1 108 ? 14.248 -7.160 -11.938 1.00 92.00 108 TYR A C 1
ATOM 877 O O . TYR A 1 108 ? 15.236 -7.741 -12.374 1.00 92.00 108 TYR A O 1
ATOM 885 N N . LEU A 1 109 ? 13.860 -7.265 -10.661 1.00 90.25 109 LEU A N 1
ATOM 886 C CA . LEU A 1 109 ? 14.642 -7.963 -9.630 1.00 90.25 109 LEU A CA 1
ATOM 887 C C . LEU A 1 109 ? 14.667 -9.495 -9.769 1.00 90.25 109 LEU A C 1
ATOM 889 O O . LEU A 1 109 ? 15.505 -10.131 -9.137 1.00 90.25 109 LEU A O 1
ATOM 893 N N . SER A 1 110 ? 13.799 -10.102 -10.587 1.00 88.56 110 SER A N 1
ATOM 894 C CA . SER A 1 110 ? 13.840 -11.552 -10.837 1.00 88.56 110 SER A CA 1
ATOM 895 C C . SER A 1 110 ? 14.763 -11.939 -11.993 1.00 88.56 110 SER A C 1
ATOM 897 O O . SER A 1 110 ? 15.016 -13.124 -12.218 1.00 88.56 110 SER A O 1
ATOM 899 N N . LYS A 1 111 ? 15.282 -10.958 -12.740 1.00 89.69 111 LYS A N 1
ATOM 900 C CA . LYS A 1 111 ? 16.145 -11.208 -13.895 1.00 89.69 111 LYS A CA 1
ATOM 901 C C . LYS A 1 111 ? 17.586 -11.498 -13.462 1.00 89.69 111 LYS A C 1
ATOM 903 O O . LYS A 1 111 ? 18.102 -10.841 -12.554 1.00 89.69 111 LYS A O 1
ATOM 908 N N . PRO A 1 112 ? 18.290 -12.412 -14.154 1.00 88.44 112 PRO A N 1
ATOM 909 C CA . PRO A 1 112 ? 19.717 -12.621 -13.935 1.00 88.44 112 PRO A CA 1
ATOM 910 C C . PRO A 1 112 ? 20.514 -11.321 -14.110 1.00 88.44 112 PRO A C 1
ATOM 912 O O . PRO A 1 112 ? 20.331 -10.603 -15.091 1.00 88.44 112 PRO A O 1
ATOM 915 N N . GLY A 1 113 ? 21.413 -11.026 -13.167 1.00 86.62 113 GLY A N 1
ATOM 916 C CA . GLY A 1 113 ? 22.268 -9.834 -13.216 1.00 86.62 113 GLY A CA 1
ATOM 917 C C . GLY A 1 113 ? 21.580 -8.520 -12.830 1.00 86.62 113 GLY A C 1
ATOM 918 O O . GLY A 1 113 ? 22.200 -7.462 -12.949 1.00 86.62 113 GLY A O 1
ATOM 919 N N . ALA A 1 114 ? 20.330 -8.560 -12.354 1.00 88.25 114 ALA A N 1
ATOM 920 C CA . ALA A 1 114 ? 19.661 -7.380 -11.822 1.00 88.25 114 ALA A CA 1
ATOM 921 C C . ALA A 1 114 ? 20.434 -6.793 -10.632 1.00 88.25 114 ALA A C 1
ATOM 923 O O . ALA A 1 114 ? 20.911 -7.511 -9.752 1.00 88.25 114 ALA A O 1
ATOM 924 N N . ARG A 1 115 ? 20.541 -5.462 -10.588 1.00 87.19 115 ARG A N 1
ATOM 925 C CA . ARG A 1 115 ? 21.139 -4.761 -9.448 1.00 87.19 115 ARG A CA 1
ATOM 926 C C . ARG A 1 115 ? 20.113 -4.669 -8.307 1.00 87.19 115 ARG A C 1
ATOM 928 O O . ARG A 1 115 ? 19.093 -4.010 -8.513 1.00 87.19 115 ARG A O 1
ATOM 935 N N . PRO A 1 116 ? 20.383 -5.220 -7.108 1.00 82.06 116 PRO A N 1
ATOM 936 C CA . PRO A 1 116 ? 19.475 -5.131 -5.965 1.00 82.06 116 PRO A CA 1
ATOM 937 C C . PRO A 1 116 ? 19.576 -3.743 -5.317 1.00 82.06 116 PRO A C 1
ATOM 939 O O . PRO A 1 116 ? 20.269 -3.537 -4.321 1.00 82.06 116 PRO A O 1
ATOM 942 N N . TYR A 1 117 ? 18.935 -2.753 -5.933 1.00 83.94 117 TYR A N 1
ATOM 943 C CA . TYR A 1 117 ? 18.861 -1.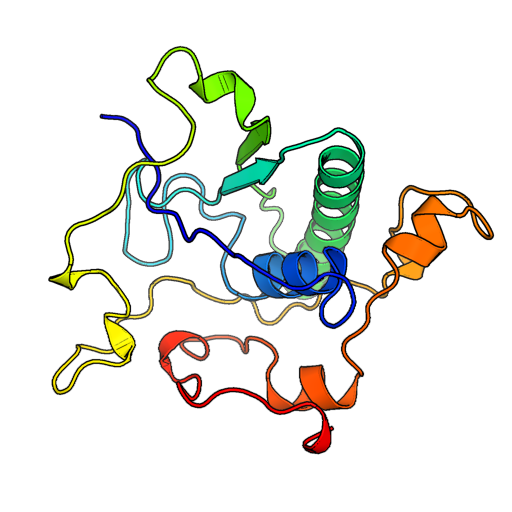390 -5.416 1.00 83.94 117 TYR A CA 1
ATOM 944 C C . TYR A 1 117 ? 17.552 -1.186 -4.654 1.00 83.94 117 TYR A C 1
ATOM 946 O O . TYR A 1 117 ? 16.481 -1.420 -5.204 1.00 83.94 117 TYR A O 1
ATOM 954 N N . CYS A 1 118 ? 17.643 -0.746 -3.396 1.00 80.94 118 CYS A N 1
ATOM 955 C CA . CYS A 1 118 ? 16.488 -0.541 -2.528 1.00 80.94 118 CYS A CA 1
ATOM 956 C C . CYS A 1 118 ? 16.383 0.914 -2.077 1.00 80.94 118 CYS A C 1
ATOM 958 O O . CYS A 1 118 ? 17.157 1.367 -1.230 1.00 80.94 118 CYS A O 1
ATOM 960 N N . SER A 1 119 ? 15.371 1.612 -2.578 1.00 86.62 119 SER A N 1
ATOM 961 C CA . SER A 1 119 ? 15.004 2.957 -2.136 1.00 86.62 119 SER A CA 1
ATOM 962 C C . SER A 1 119 ? 13.810 2.994 -1.185 1.00 86.62 119 SER A C 1
ATOM 964 O O . SER A 1 119 ? 13.602 4.017 -0.547 1.00 86.62 119 SER A O 1
ATOM 966 N N . ALA A 1 120 ? 13.085 1.881 -1.021 1.00 82.19 120 ALA A N 1
ATOM 967 C CA . ALA A 1 120 ? 11.815 1.844 -0.299 1.00 82.19 120 ALA A CA 1
ATOM 968 C C . ALA A 1 120 ? 11.909 2.296 1.176 1.00 82.19 120 ALA A C 1
ATOM 970 O O . ALA A 1 120 ? 11.006 2.955 1.657 1.00 82.19 120 ALA A O 1
ATOM 971 N N . GLN A 1 121 ? 13.012 2.044 1.894 1.00 88.06 121 GLN A N 1
ATOM 972 C CA . GLN A 1 121 ? 13.188 2.460 3.303 1.00 88.06 121 GLN A CA 1
ATOM 973 C C . GLN A 1 121 ? 12.025 2.055 4.257 1.00 88.06 121 GLN A C 1
ATOM 975 O O . GLN A 1 121 ? 11.458 2.926 4.919 1.00 88.06 121 GLN A O 1
ATOM 980 N N . PRO A 1 122 ? 11.675 0.757 4.401 1.00 92.06 122 PRO A N 1
ATOM 981 C CA . PRO A 1 122 ? 10.760 0.286 5.447 1.00 92.06 122 PRO A CA 1
ATOM 982 C C . PRO A 1 122 ? 11.110 0.840 6.834 1.00 92.06 122 PRO A C 1
ATOM 984 O O . PRO A 1 122 ? 12.272 0.798 7.256 1.00 92.06 122 PRO A O 1
ATOM 987 N N . GLN A 1 123 ? 10.106 1.313 7.572 1.00 92.12 123 GLN A N 1
ATOM 988 C CA . GLN A 1 123 ? 10.316 1.949 8.881 1.00 92.12 123 GLN A CA 1
ATOM 989 C C . GLN A 1 123 ? 10.395 0.946 10.046 1.00 92.12 123 GLN A C 1
ATOM 991 O O . GLN A 1 123 ? 10.842 1.306 11.136 1.00 92.12 123 GLN A O 1
ATOM 996 N N . GLY A 1 124 ? 10.025 -0.321 9.818 1.00 92.38 124 GLY A N 1
ATOM 997 C CA . GLY A 1 124 ? 9.974 -1.352 10.864 1.00 92.38 124 GLY A CA 1
ATOM 998 C C . GLY A 1 124 ? 8.832 -1.145 11.862 1.00 92.38 124 GLY A C 1
ATOM 999 O O . GLY A 1 124 ? 8.955 -1.525 13.024 1.00 92.38 124 GLY A O 1
ATOM 1000 N N . VAL A 1 125 ? 7.754 -0.500 11.418 1.00 94.12 125 VAL A N 1
ATOM 1001 C CA . VAL A 1 125 ? 6.512 -0.294 12.166 1.00 94.12 125 VAL A CA 1
ATOM 1002 C C . VAL A 1 125 ? 5.447 -1.152 11.507 1.00 94.12 125 VAL A C 1
ATOM 1004 O O . VAL A 1 125 ? 5.417 -1.222 10.285 1.00 94.12 125 VAL A O 1
ATOM 1007 N N . SER A 1 126 ? 4.598 -1.804 12.299 1.00 95.50 126 SER A N 1
ATOM 1008 C CA . SER A 1 126 ? 3.495 -2.603 11.769 1.00 95.50 126 SER A CA 1
ATOM 1009 C C . SER A 1 126 ? 2.192 -1.819 11.763 1.00 95.50 126 SER A C 1
ATOM 1011 O O . SER A 1 126 ? 1.938 -1.022 12.668 1.00 95.50 126 SER A O 1
ATOM 1013 N N . LEU A 1 127 ? 1.348 -2.074 10.764 1.00 97.00 127 LEU A N 1
ATOM 1014 C CA . LEU A 1 127 ? -0.041 -1.625 10.808 1.00 97.00 127 LEU A CA 1
ATOM 1015 C C . LEU A 1 127 ? -0.749 -2.320 11.990 1.00 97.00 127 LEU A C 1
ATOM 1017 O O . LEU A 1 127 ? -0.594 -3.536 12.131 1.00 97.00 127 LEU A O 1
ATOM 1021 N N . PRO A 1 128 ? -1.521 -1.595 12.827 1.00 97.31 128 PRO A N 1
ATOM 1022 C CA . PRO A 1 128 ? -2.284 -2.207 13.911 1.00 97.31 128 PRO A CA 1
ATOM 1023 C C . PRO A 1 128 ? -3.265 -3.276 13.437 1.00 97.31 128 PRO A C 1
ATOM 1025 O O . PRO A 1 128 ? -3.660 -3.316 12.265 1.00 97.31 128 PRO A O 1
ATOM 1028 N N . ASP A 1 129 ? -3.730 -4.087 14.387 1.00 96.62 129 ASP A N 1
ATOM 1029 C CA . ASP A 1 129 ? -4.760 -5.092 14.146 1.00 96.62 129 ASP A CA 1
ATOM 1030 C C . ASP A 1 129 ? -5.980 -4.482 13.456 1.00 96.62 129 ASP A C 1
ATOM 1032 O O . ASP A 1 129 ? -6.488 -3.434 13.864 1.00 96.62 129 ASP A O 1
ATOM 1036 N N . TYR A 1 130 ? -6.463 -5.168 12.417 1.00 97.94 130 TYR A N 1
ATOM 1037 C CA . TYR A 1 130 ? -7.572 -4.727 11.567 1.00 97.94 130 TYR A CA 1
ATOM 1038 C C . TYR A 1 130 ? -8.773 -4.211 12.358 1.00 97.94 130 TYR A C 1
ATOM 1040 O O . TYR A 1 130 ? -9.341 -3.165 12.036 1.00 97.94 130 TYR A O 1
ATOM 1048 N N . ASP A 1 131 ? -9.135 -4.918 13.427 1.00 97.50 131 ASP A N 1
ATOM 1049 C CA . ASP A 1 131 ? -10.320 -4.589 14.203 1.00 97.50 131 ASP A CA 1
ATOM 1050 C C . ASP A 1 131 ? -10.220 -3.238 14.933 1.00 97.50 131 ASP A C 1
ATOM 1052 O O . ASP A 1 131 ? -11.259 -2.648 15.233 1.00 97.50 131 ASP A O 1
ATOM 1056 N N . SER A 1 132 ? -9.004 -2.720 15.151 1.00 97.75 132 SER A N 1
ATOM 1057 C CA . SER A 1 132 ? -8.750 -1.440 15.829 1.00 97.75 132 SER A CA 1
ATOM 1058 C C . SER A 1 132 ? -8.913 -0.206 14.935 1.00 97.75 132 SER A C 1
ATOM 1060 O O . SER A 1 132 ? -9.068 0.902 15.449 1.00 97.75 132 SER A O 1
ATOM 1062 N N . TRP A 1 133 ? -8.888 -0.374 13.610 1.00 98.19 133 TRP A N 1
ATOM 1063 C CA . TRP A 1 133 ? -8.967 0.741 12.661 1.00 98.19 133 TRP A CA 1
ATOM 1064 C C . TRP A 1 133 ? -10.006 0.563 11.561 1.00 98.19 133 TRP A C 1
ATOM 1066 O O . TRP A 1 133 ? -10.273 1.519 10.835 1.00 98.19 133 TRP A O 1
ATOM 1076 N N . CYS A 1 134 ? -10.602 -0.622 11.412 1.00 98.31 134 CYS A N 1
ATOM 1077 C CA . CYS A 1 134 ? -11.619 -0.853 10.396 1.00 98.31 134 CYS A CA 1
ATOM 1078 C C . CYS A 1 134 ? -12.748 0.198 10.488 1.00 98.31 134 CYS A C 1
ATOM 1080 O O . CYS A 1 134 ? -13.373 0.333 11.543 1.00 98.31 134 CYS A O 1
ATOM 1082 N N . PRO A 1 135 ? -13.058 0.915 9.388 1.00 98.38 135 PRO A N 1
ATOM 1083 C CA . PRO A 1 135 ? -14.057 1.982 9.393 1.00 98.38 135 PRO A CA 1
ATOM 1084 C C . PRO A 1 135 ? -15.498 1.457 9.359 1.00 98.38 135 PRO A C 1
ATOM 1086 O O . PRO A 1 135 ? -16.442 2.244 9.430 1.00 98.38 135 PRO A O 1
ATOM 1089 N N . PHE A 1 136 ? -15.690 0.147 9.184 1.00 98.31 136 PHE A N 1
ATOM 1090 C CA . PHE A 1 136 ? -17.007 -0.463 9.064 1.00 98.31 136 PHE A CA 1
ATOM 1091 C C . PHE A 1 136 ? -17.500 -0.986 10.422 1.00 98.31 136 PHE A C 1
ATOM 1093 O O . PHE A 1 136 ? -16.702 -1.546 11.185 1.00 98.31 136 PHE A O 1
ATOM 1100 N N . PRO A 1 137 ? -18.808 -0.852 10.724 1.00 97.69 137 PRO A N 1
ATOM 1101 C CA . PRO A 1 137 ? -19.380 -1.322 11.982 1.00 97.69 137 PRO A CA 1
ATOM 1102 C C . PRO A 1 137 ? -19.098 -2.803 12.246 1.00 97.69 137 PRO A C 1
ATOM 1104 O O . PRO A 1 137 ? -19.036 -3.615 11.316 1.00 97.69 137 PRO A O 1
ATOM 1107 N N . GLU A 1 138 ? -18.960 -3.153 13.523 1.00 95.62 138 GLU A N 1
ATOM 1108 C CA . GLU A 1 138 ? -18.848 -4.542 13.963 1.00 95.62 138 GLU A CA 1
ATOM 1109 C C . GLU A 1 138 ? -20.058 -5.364 13.485 1.00 95.62 138 GLU A C 1
ATOM 1111 O O . GLU A 1 138 ? -21.193 -4.887 13.506 1.00 95.62 138 GLU A O 1
ATOM 1116 N N . GLY A 1 139 ? -19.803 -6.572 12.976 1.00 93.88 139 GLY A N 1
ATOM 1117 C CA . GLY A 1 139 ? -20.830 -7.453 12.410 1.00 93.88 139 GLY A CA 1
ATOM 1118 C C . GLY A 1 139 ? -21.373 -7.048 11.033 1.00 93.88 139 GLY A C 1
ATOM 1119 O O . GLY A 1 139 ? -22.241 -7.739 10.505 1.00 93.88 139 GLY A O 1
ATOM 1120 N N . SER A 1 140 ? -20.895 -5.955 10.425 1.00 97.81 140 SER A N 1
ATOM 1121 C CA . SER A 1 140 ? -21.309 -5.587 9.065 1.00 97.81 140 SER A CA 1
ATOM 1122 C C . SER A 1 140 ? -20.676 -6.489 8.001 1.00 97.81 140 SER A C 1
ATOM 1124 O O . SER A 1 140 ? -19.520 -6.892 8.113 1.00 97.81 140 SER A O 1
ATOM 1126 N N . GLU A 1 141 ? -21.406 -6.736 6.911 1.00 97.56 141 GLU A N 1
ATOM 1127 C CA . GLU A 1 141 ? -20.911 -7.525 5.773 1.00 97.56 141 GLU A CA 1
ATOM 1128 C C . GLU A 1 141 ? -19.616 -6.943 5.188 1.00 97.56 141 GLU A C 1
ATOM 1130 O O . GLU A 1 141 ? -18.690 -7.681 4.873 1.00 97.56 141 GLU A O 1
ATOM 1135 N N . LEU A 1 142 ? -19.510 -5.611 5.107 1.00 97.12 142 LEU A N 1
ATOM 1136 C CA . LEU A 1 142 ? -18.301 -4.936 4.626 1.00 97.12 142 LEU A CA 1
ATOM 1137 C C . LEU A 1 142 ? -17.091 -5.168 5.537 1.00 97.12 142 LEU A C 1
ATOM 1139 O O . LEU A 1 142 ? -15.967 -5.255 5.042 1.00 97.12 142 LEU A O 1
ATOM 1143 N N . ARG A 1 143 ? -17.298 -5.285 6.853 1.00 97.75 143 ARG A N 1
ATOM 1144 C CA . ARG A 1 143 ? -16.224 -5.635 7.786 1.00 97.75 143 ARG A CA 1
ATOM 1145 C C . ARG A 1 143 ? -15.741 -7.061 7.543 1.00 97.75 143 ARG A C 1
ATOM 1147 O O . ARG A 1 143 ? -14.545 -7.283 7.396 1.00 97.75 143 ARG A O 1
ATOM 1154 N N . GLU A 1 144 ? -16.657 -8.015 7.427 1.00 96.81 144 GLU A N 1
ATOM 1155 C CA . GLU A 1 144 ? -16.279 -9.413 7.190 1.00 96.81 144 GLU A CA 1
ATOM 1156 C C . GLU A 1 144 ? -15.645 -9.620 5.810 1.00 96.81 144 GLU A C 1
ATOM 1158 O O . GLU A 1 144 ? -14.616 -10.281 5.697 1.00 96.81 144 GLU A O 1
ATOM 1163 N N . LYS A 1 145 ? -16.174 -8.960 4.773 1.00 96.94 145 LYS A N 1
ATOM 1164 C CA . LYS A 1 145 ? -15.623 -8.960 3.408 1.00 96.94 145 LYS A CA 1
ATOM 1165 C C . LYS A 1 145 ? -14.155 -8.525 3.354 1.00 96.94 145 LYS A C 1
ATOM 1167 O O . LYS A 1 145 ? -13.411 -8.990 2.496 1.00 96.94 145 LYS A O 1
ATOM 1172 N N . HIS A 1 146 ? -13.750 -7.597 4.220 1.00 97.25 146 HIS A N 1
ATOM 1173 C CA . HIS A 1 146 ? -12.412 -7.004 4.216 1.00 97.25 146 HIS A CA 1
ATOM 1174 C C . HIS A 1 146 ? -11.520 -7.487 5.362 1.00 97.25 146 HIS A C 1
ATOM 1176 O O . HIS A 1 146 ? -10.446 -6.915 5.576 1.00 97.25 146 HIS A O 1
ATOM 1182 N N . ARG A 1 147 ? -11.925 -8.531 6.086 1.00 97.25 147 ARG A N 1
ATOM 1183 C CA . ARG A 1 147 ? -11.098 -9.131 7.131 1.00 97.25 147 ARG A CA 1
ATOM 1184 C C . ARG A 1 147 ? -9.794 -9.680 6.522 1.00 97.25 147 ARG A C 1
ATOM 1186 O O . ARG A 1 147 ? -9.854 -10.289 5.455 1.00 97.25 147 ARG A O 1
ATOM 1193 N N . PRO A 1 148 ? -8.628 -9.463 7.163 1.00 97.31 148 PRO A N 1
ATOM 1194 C CA . PRO A 1 148 ? -7.368 -10.045 6.716 1.00 97.31 148 PRO A CA 1
ATOM 1195 C C . PRO A 1 148 ? -7.480 -11.558 6.547 1.00 97.31 148 PRO A C 1
ATOM 1197 O O . PRO A 1 148 ? -8.074 -12.243 7.381 1.00 97.31 148 PRO A O 1
ATOM 1200 N N . THR A 1 149 ? -6.897 -12.064 5.470 1.00 96.00 149 THR A N 1
ATOM 1201 C CA . THR A 1 149 ? -6.892 -13.494 5.130 1.00 96.00 149 THR A CA 1
ATOM 1202 C C . THR A 1 149 ? -5.551 -14.151 5.427 1.00 96.00 149 THR A C 1
ATOM 1204 O O . THR A 1 149 ? -5.505 -15.353 5.680 1.00 96.00 149 THR A O 1
ATOM 1207 N N . LEU A 1 150 ? -4.457 -13.380 5.428 1.00 94.44 150 LEU A N 1
ATOM 1208 C CA . LEU A 1 150 ? -3.125 -13.919 5.673 1.00 94.44 150 LEU A CA 1
ATOM 1209 C C . LEU A 1 150 ? -2.882 -14.112 7.180 1.00 94.44 150 LEU A C 1
ATOM 1211 O O . LEU A 1 150 ? -3.059 -13.169 7.959 1.00 94.44 150 LEU A O 1
ATOM 12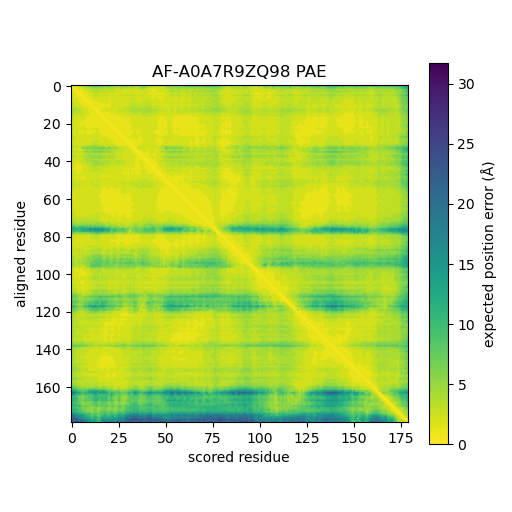15 N N . PRO A 1 151 ? -2.448 -15.311 7.614 1.00 93.56 151 PRO A N 1
ATOM 1216 C CA . PRO A 1 151 ? -2.273 -15.617 9.029 1.00 93.56 151 PRO A CA 1
ATOM 1217 C C . PRO A 1 151 ? -1.074 -14.878 9.631 1.00 93.56 151 PRO A C 1
ATOM 1219 O O . PRO A 1 151 ? -0.158 -14.441 8.934 1.00 93.56 151 PRO A O 1
ATOM 1222 N N . ALA A 1 152 ? -1.018 -14.797 10.961 1.00 91.50 152 ALA A N 1
ATOM 1223 C CA . ALA A 1 152 ? 0.123 -14.203 11.662 1.00 91.50 152 ALA A CA 1
ATOM 1224 C C . ALA A 1 152 ? 1.466 -14.872 11.295 1.00 91.50 152 ALA A C 1
ATOM 1226 O O . ALA A 1 152 ? 2.475 -14.177 11.173 1.00 91.50 152 ALA A O 1
ATOM 1227 N N . SER A 1 153 ? 1.469 -16.191 11.052 1.00 91.81 153 SER A N 1
ATOM 1228 C CA . SER A 1 153 ? 2.647 -16.959 10.618 1.00 91.81 153 SER A CA 1
ATOM 1229 C C . SER A 1 153 ? 3.229 -16.450 9.295 1.00 91.81 153 SER A C 1
ATOM 1231 O O . SER A 1 153 ? 4.453 -16.366 9.161 1.00 91.81 153 SER A O 1
ATOM 1233 N N . PHE A 1 154 ? 2.376 -16.040 8.351 1.00 92.38 154 PHE A N 1
ATOM 1234 C CA . PHE A 1 154 ? 2.805 -15.409 7.103 1.00 92.38 154 PHE A CA 1
ATOM 1235 C C . PHE A 1 154 ? 3.575 -14.121 7.395 1.00 92.38 154 PHE A C 1
ATOM 1237 O O . PHE A 1 154 ? 4.710 -13.960 6.948 1.00 92.38 154 PHE A O 1
ATOM 1244 N N . TRP A 1 155 ? 3.003 -13.231 8.207 1.00 91.94 155 TRP A N 1
ATOM 1245 C CA . TRP A 1 155 ? 3.616 -11.941 8.527 1.00 91.94 155 TRP A CA 1
ATOM 1246 C C . TRP A 1 155 ? 4.912 -12.086 9.325 1.00 91.94 155 TRP A C 1
ATOM 1248 O O . TRP A 1 155 ? 5.870 -11.369 9.057 1.00 91.94 155 TRP A O 1
ATOM 1258 N N . THR A 1 156 ? 5.010 -13.055 10.238 1.00 90.19 156 THR A N 1
ATOM 1259 C CA . THR A 1 156 ? 6.271 -13.347 10.941 1.00 90.19 156 THR A CA 1
ATOM 1260 C C . THR A 1 156 ? 7.411 -13.685 9.977 1.00 90.19 156 THR A C 1
ATOM 1262 O O . THR A 1 156 ? 8.556 -13.315 10.232 1.00 90.19 156 THR A O 1
ATOM 1265 N N . LYS A 1 157 ? 7.116 -14.373 8.869 1.00 88.62 157 LYS A N 1
ATOM 1266 C CA . LYS A 1 157 ? 8.130 -14.802 7.899 1.00 88.62 157 LYS A CA 1
ATOM 1267 C C . LYS A 1 157 ? 8.376 -13.786 6.781 1.00 88.62 157 LYS A C 1
ATOM 1269 O O . LYS A 1 157 ? 9.503 -13.689 6.305 1.00 88.62 157 LYS A O 1
ATOM 1274 N N . HIS A 1 158 ? 7.339 -13.071 6.349 1.00 89.31 158 HIS A N 1
ATOM 1275 C CA . HIS A 1 158 ? 7.350 -12.306 5.099 1.00 89.31 158 HIS A CA 1
ATOM 1276 C C . HIS A 1 158 ? 7.182 -10.796 5.256 1.00 89.31 158 HIS A C 1
ATOM 1278 O O . HIS A 1 158 ? 7.359 -10.090 4.265 1.00 89.31 158 HIS A O 1
ATOM 1284 N N . ALA A 1 159 ? 6.853 -10.286 6.447 1.00 90.25 159 ALA A N 1
ATOM 1285 C CA . ALA A 1 159 ? 6.647 -8.852 6.625 1.00 90.25 159 ALA A CA 1
ATOM 1286 C C . ALA A 1 159 ? 7.898 -8.042 6.231 1.00 90.25 159 ALA A C 1
ATOM 1288 O O . ALA A 1 159 ? 9.025 -8.468 6.524 1.00 90.25 159 ALA A O 1
ATOM 1289 N N . PRO A 1 160 ? 7.721 -6.858 5.617 1.00 91.06 160 PRO A N 1
ATOM 1290 C CA . PRO A 1 160 ? 8.817 -5.930 5.400 1.00 91.06 160 PRO A CA 1
ATOM 1291 C C . PRO A 1 160 ? 9.546 -5.615 6.710 1.00 91.06 160 PRO A C 1
ATOM 1293 O O . PRO A 1 160 ? 8.955 -5.224 7.714 1.00 91.06 160 PRO A O 1
ATOM 1296 N N . GLN A 1 161 ? 10.864 -5.772 6.698 1.00 87.12 161 GLN A N 1
ATOM 1297 C CA . GLN A 1 161 ? 11.727 -5.439 7.828 1.00 87.12 161 GLN A CA 1
ATOM 1298 C C . GLN A 1 161 ? 12.473 -4.138 7.556 1.00 87.12 161 GLN A C 1
ATOM 1300 O O . GLN A 1 161 ? 12.789 -3.825 6.405 1.00 87.12 161 GLN A O 1
ATOM 1305 N N . LYS A 1 162 ? 12.808 -3.407 8.623 1.00 83.81 162 LYS A N 1
ATOM 1306 C CA . LYS A 1 162 ? 13.615 -2.186 8.537 1.00 83.81 162 LYS A CA 1
ATOM 1307 C C . LYS A 1 162 ? 14.898 -2.433 7.730 1.00 83.81 162 LYS A C 1
ATOM 1309 O O . LYS A 1 162 ? 15.631 -3.380 8.003 1.00 83.81 162 LYS A O 1
ATOM 1314 N N . GLY A 1 163 ? 15.180 -1.559 6.765 1.00 75.81 163 GLY A N 1
ATOM 1315 C CA . GLY A 1 163 ? 16.293 -1.720 5.820 1.00 75.81 163 GLY A CA 1
ATOM 1316 C C . GLY A 1 163 ? 15.873 -2.363 4.491 1.00 75.81 163 GLY A C 1
ATOM 1317 O O . GLY A 1 163 ? 14.703 -2.356 4.126 1.00 75.81 163 GLY A O 1
ATOM 1318 N N . CYS A 1 164 ? 16.829 -2.894 3.726 1.00 70.88 164 CYS A N 1
ATOM 1319 C CA . CYS A 1 164 ? 16.611 -3.344 2.342 1.00 70.88 164 CYS A CA 1
ATOM 1320 C C . CYS A 1 164 ? 15.984 -4.751 2.225 1.00 70.88 164 CYS A C 1
ATOM 1322 O O . CYS A 1 164 ? 16.447 -5.580 1.440 1.00 70.88 164 CYS A O 1
ATOM 1324 N N . SER A 1 165 ? 14.946 -5.038 3.013 1.00 75.38 165 SER A N 1
ATOM 1325 C CA . SER A 1 165 ? 14.282 -6.351 3.039 1.00 75.38 165 SER A CA 1
ATOM 1326 C C . SER A 1 165 ? 13.465 -6.631 1.774 1.00 75.38 165 SER A C 1
ATOM 1328 O O . SER A 1 165 ? 13.498 -7.744 1.258 1.00 75.38 165 SER A O 1
ATOM 1330 N N . VAL A 1 166 ? 12.811 -5.607 1.216 1.00 76.81 166 VAL A N 1
ATOM 1331 C CA . VAL A 1 166 ? 11.904 -5.740 0.061 1.00 76.81 166 VAL A CA 1
ATOM 1332 C C . VAL A 1 166 ? 12.622 -6.256 -1.191 1.00 76.81 166 VAL A C 1
ATOM 1334 O O . VAL A 1 166 ? 12.075 -7.069 -1.925 1.00 76.81 166 VAL A O 1
ATOM 1337 N N . VAL A 1 167 ? 13.868 -5.832 -1.425 1.00 79.06 167 VAL A N 1
ATOM 1338 C CA . VAL A 1 167 ? 14.640 -6.243 -2.616 1.00 79.06 167 VAL A CA 1
ATOM 1339 C C . VAL A 1 167 ? 15.293 -7.615 -2.489 1.00 79.06 167 VAL A C 1
ATOM 1341 O O . VAL A 1 167 ? 15.801 -8.139 -3.475 1.00 79.06 167 VAL A O 1
ATOM 1344 N N . SER A 1 168 ? 15.308 -8.166 -1.277 1.00 73.94 168 SER A N 1
ATOM 1345 C CA . SER A 1 168 ? 15.863 -9.489 -0.981 1.00 73.94 168 SER A CA 1
ATOM 1346 C C . SER A 1 168 ? 14.758 -10.531 -0.787 1.00 73.94 168 SER A C 1
ATOM 1348 O O . SER A 1 168 ? 15.044 -11.657 -0.383 1.00 73.94 168 SER A O 1
ATOM 1350 N N . ALA A 1 169 ? 13.498 -10.152 -1.032 1.00 77.56 169 ALA A N 1
ATOM 1351 C CA . ALA A 1 169 ? 12.373 -11.063 -0.948 1.00 77.56 169 ALA A CA 1
ATOM 1352 C C . ALA A 1 169 ? 12.521 -12.190 -1.993 1.00 77.56 169 ALA A C 1
ATOM 1354 O O . ALA A 1 169 ? 12.926 -11.915 -3.127 1.00 77.56 169 ALA A O 1
ATOM 1355 N N . PRO A 1 170 ? 12.203 -13.448 -1.631 1.00 79.31 170 PRO A N 1
ATOM 1356 C CA . PRO A 1 170 ? 12.148 -14.549 -2.587 1.00 79.31 170 PRO A CA 1
ATOM 1357 C C . PRO A 1 170 ? 11.202 -14.214 -3.746 1.00 79.31 170 PRO A C 1
ATOM 1359 O O . PRO A 1 170 ? 10.140 -13.627 -3.534 1.00 79.31 170 PRO A O 1
ATOM 1362 N N . ASN A 1 171 ? 11.584 -14.594 -4.965 1.00 79.50 171 ASN A N 1
ATOM 1363 C CA . ASN A 1 171 ? 10.760 -14.390 -6.163 1.00 79.50 171 ASN A CA 1
ATOM 1364 C C . ASN A 1 171 ? 9.884 -15.615 -6.474 1.00 79.50 171 ASN A C 1
ATOM 1366 O O . ASN A 1 171 ? 9.113 -15.609 -7.436 1.00 79.50 171 ASN A O 1
ATOM 1370 N N . GLU A 1 172 ? 10.015 -16.682 -5.687 1.00 83.12 172 GLU A N 1
ATOM 1371 C CA . GLU A 1 172 ? 9.179 -17.867 -5.755 1.00 83.12 172 GLU A CA 1
ATOM 1372 C C . GLU A 1 172 ? 7.757 -17.563 -5.256 1.00 83.12 172 GLU A C 1
ATOM 1374 O O . GLU A 1 172 ? 7.584 -16.858 -4.257 1.00 83.12 172 GLU A O 1
ATOM 1379 N N . PRO A 1 173 ? 6.717 -18.124 -5.902 1.00 81.12 173 PRO A N 1
ATOM 1380 C CA . PRO A 1 173 ? 5.357 -18.025 -5.397 1.00 81.12 173 PRO A CA 1
ATOM 1381 C C . PRO A 1 173 ? 5.253 -18.543 -3.961 1.00 81.12 173 PRO A C 1
ATOM 1383 O O . PRO A 1 173 ? 5.685 -19.654 -3.651 1.00 81.12 173 PRO A O 1
ATOM 1386 N N . VAL A 1 174 ? 4.621 -17.756 -3.094 1.00 78.94 174 VAL A N 1
ATOM 1387 C CA . VAL A 1 174 ? 4.285 -18.192 -1.740 1.00 78.94 174 VAL A CA 1
ATOM 1388 C C . VAL A 1 174 ? 3.029 -19.065 -1.803 1.00 78.94 174 VAL A C 1
ATOM 1390 O O . VAL A 1 174 ? 1.977 -18.615 -2.255 1.00 78.94 174 VAL A O 1
ATOM 1393 N N . THR A 1 175 ? 3.132 -20.325 -1.379 1.00 75.69 175 THR A N 1
ATOM 1394 C CA . THR A 1 175 ? 2.006 -21.274 -1.384 1.00 75.69 175 THR A CA 1
ATOM 1395 C C . THR A 1 175 ? 1.251 -21.256 -0.058 1.00 75.69 175 THR A C 1
ATOM 1397 O O . THR A 1 175 ? 1.877 -21.149 0.993 1.00 75.69 175 THR A O 1
ATOM 1400 N N . ALA A 1 176 ? -0.077 -21.410 -0.098 1.00 65.50 176 ALA A N 1
ATOM 1401 C CA . ALA A 1 176 ? -0.924 -21.406 1.100 1.00 65.50 176 ALA A CA 1
ATOM 1402 C C . ALA A 1 176 ? -0.532 -22.494 2.118 1.00 65.50 176 ALA A C 1
ATOM 1404 O O . ALA A 1 176 ? -0.541 -22.226 3.310 1.00 65.50 176 ALA A O 1
ATOM 1405 N N . ASP A 1 177 ? -0.071 -23.662 1.655 1.00 67.25 177 ASP A N 1
ATOM 1406 C CA . ASP A 1 177 ? 0.380 -24.772 2.515 1.00 67.25 177 ASP A CA 1
ATOM 1407 C C . ASP A 1 177 ? 1.655 -24.459 3.323 1.00 67.25 177 ASP A C 1
ATOM 1409 O O . ASP A 1 177 ? 2.116 -25.269 4.125 1.00 67.25 177 ASP A O 1
ATOM 1413 N N . SER A 1 178 ? 2.285 -23.308 3.077 1.00 58.75 178 SER A N 1
ATOM 1414 C CA . SER A 1 178 ? 3.499 -22.883 3.774 1.00 58.75 178 SER A CA 1
ATOM 1415 C C . SER A 1 178 ? 3.240 -22.164 5.103 1.00 58.75 178 SER A C 1
ATOM 1417 O O . SER A 1 178 ? 4.228 -21.770 5.732 1.00 58.75 178 SER A O 1
ATOM 1419 N N . PHE A 1 179 ? 1.973 -21.980 5.514 1.00 58.75 179 PHE A N 1
ATOM 1420 C CA . PHE A 1 179 ? 1.576 -21.218 6.712 1.00 58.75 179 PHE A CA 1
ATOM 1421 C C . PHE A 1 179 ? 0.402 -21.798 7.480 1.00 58.75 179 PHE A C 1
ATOM 1423 O O . PHE A 1 179 ? -0.502 -22.381 6.846 1.00 58.75 179 PHE A O 1
#

Solvent-accessible surface area (backbone atoms only — not comparable to full-atom values): 10857 Å² total; per-residue (Å²): 136,81,55,57,73,79,79,90,86,84,82,55,71,93,67,45,16,71,48,45,52,50,41,50,58,62,19,46,23,47,47,53,53,39,49,13,29,75,88,46,75,39,61,40,39,31,42,70,51,73,30,90,50,72,70,52,46,49,48,52,54,29,49,48,57,45,33,48,52,47,44,31,73,76,68,71,48,93,68,63,70,48,50,43,74,48,57,39,70,79,27,47,90,71,77,36,74,76,77,87,74,59,77,76,65,57,69,38,84,75,41,89,88,48,78,84,75,67,37,43,49,14,72,56,51,69,60,68,62,62,88,81,41,57,81,52,60,87,93,36,69,72,36,63,73,43,44,66,57,70,54,71,66,46,48,76,75,65,54,53,39,60,49,70,40,75,65,67,53,80,86,67,85,85,58,75,92,78,98

Mean predicted aligned error: 4.14 Å

Radius of gyration: 16.61 Å; Cα contacts (8 Å, |Δi|>4): 235; chains: 1; bounding box: 44×39×40 Å

Foldseek 3Di:
DLAADDDDDDDDLVAFFPLNVLQQLLQQADQLPAQFFAPGGHSRHHAEDEAADPLSVLSNVLLQVQSLVQLCVPVVDPGHRNYHYYYQVVCVVVVTRDDDDDPCPVVVLVDPPRDLDDRRFGPQTTRDQCVVRPPDDPPDPSSVSRHGNDDPVCCVVQHDGGDSSVSVDDPDDDDPVVD

Sequence (179 aa):
TGHTEGVRVVYDPSKVAFTDILRWFWEAHDPTSGMGQGNDRGTQYRSGFYHFNSEQEKLIQASKQAYEKELQAKTGLERAITTEIAPSTDYDQYGGLWYFAEAYHQQYLSKPGARPYCSAQPQGVSLPDYDSWCPFPEGSELREKHRPTLPASFWTKHAPQKGCSVVSAPNEPVTADSF

Organism: NCBI:txid1486917

Nearest PDB structures (foldseek):
  1fva-assembly2_B  TM=9.236E-01  e=6.134E-07  Bos taurus
  6yev-assembly4_D  TM=8.999E-01  e=1.852E-06  Escherichia coli K-12
  6agv-assembly1_A  TM=9.480E-01  e=1.389E-05  Mus musculus
  2gt3-assembly1_A  TM=8.568E-01  e=4.311E-06  Escherichia coli
  7ot4-assembly1_A  TM=8.428E-01  e=1.801E-05  Escherichia coli

Secondary structure (DSSP, 8-state):
------------TTTS-HHHHHHHHHHSS-TTSSSEETTEESGGG--EEEESSHHHHHHHHHHHHHHHHHHHHHH---PPP--EEEEGGGGGGGT-S--PPPTTTTTGGGSTT----------S-PPPPHHHH--SPTT-HHHHHTS--S-HHHHHHHS--TTT-GGGS--SPPPGGG-